Protein AF-A0A519UAL4-F1 (afdb_monomer_lite)

Foldseek 3Di:
DDADPQVVVVVVVCCVVPVQDQEEAEELDHDPSSVVVCVVRVSYHYHNDDDDLCVCPPDQEDEDRDPDPVSLVVNVVSCVVVVHDDHDPPDQPPPDPVRVVVLVVVVVVLVVVVVVVVCVCCVPPDDPVVVVCCVPPDPVVVVLVVQQVVQLVCCLVQVFGNQLSQLVVCVVVVDFNLVSLLVLLVSLLSSLQVSLSVLVSVVLADPVLLVLQQPLLLLLQLLLLVVQVVCSVVPRVPLSVVLVVVSVVLVVLVVVVVPDDQPAAQDDPPRLSPLSSPQLNCCSNNSGRNRSRRLVVCVSNPPDNSNSSNSSSNSSSSSSVSND

Secondary structure (DSSP, 8-state):
---SHHHHHHHHHHHHH-TT--EEEE-SS--HHHHHHHHH-TTEEEE-S---GGGGTT-S-EE---S-HHHHHHHHHHHHTTT-S-EE--S-----HHHHHHHHHHHHHHHHHHHHHHHHHHHHH--HHHHHHHHHH-HHHHHHHHHHHHHHHHHHHHS--HHHHHHHHHHHTT--HHHHHHHHHHHHHHHHHHHHHHHHHTT---HHHHHHHHHHHHHHHHHHHHHHHHHHHH-HHHHHHHHHHHHHHHHHHHHHHHHS---------S-HHHHHHHHHHHHHHHT--HIIIIIHHHHHTT--HHHHHHHHHHHHHHHHHHH-

Radius of gyration: 25.19 Å; chains: 1; bounding box: 54×41×74 Å

Sequence (324 aa):
MGGGTEALTQLTTVLAEHPTACITVVAPRLLPELHTLTQRHPQVQVLRRAFEPTDLAGHDLVLVATPDAELHGRVRAGAAARRLHAVAAFGPAEETEATAYWRRVATWALLAFAGFLVLNILSYYFTWQQAWAVASSSGTFYTFVAVGFVAQMIDGMLGMGYGIVSAISLMTLGLNPASVSASIHTAEMFASGASGYNHYRFGNVNKKLFKVLVLPGVAGSIAGALLLARLGEEHVTYLKPILALYLLILGIRIISKAIKKQTQQRKKVKNAGWLASAGGFLDSFGGGGWGPLVTSTLIANGRTPNYVIGTVSLVEFFVTFASA

pLDDT: mean 82.67, std 11.57, range [36.19, 97.94]

Structure (mmCIF, N/CA/C/O backbone):
data_AF-A0A519UAL4-F1
#
_entry.id   AF-A0A519UAL4-F1
#
loop_
_atom_site.group_PDB
_atom_site.id
_atom_site.type_symbol
_atom_site.label_atom_id
_atom_site.label_alt_id
_atom_site.label_comp_id
_atom_site.label_asym_id
_atom_site.label_entity_id
_atom_site.label_seq_id
_atom_site.pdbx_PDB_ins_code
_atom_site.Cartn_x
_atom_site.Cartn_y
_atom_site.Cartn_z
_atom_site.occupancy
_atom_site.B_iso_or_equiv
_atom_site.auth_seq_id
_atom_site.auth_comp_id
_atom_site.auth_asym_id
_atom_site.auth_atom_id
_atom_site.pdbx_PDB_model_num
ATOM 1 N N . MET A 1 1 ? -15.911 -7.803 32.244 1.00 89.31 1 MET A N 1
ATOM 2 C CA . MET A 1 1 ? -16.696 -9.057 32.275 1.00 89.31 1 MET A CA 1
ATOM 3 C C . MET A 1 1 ? -15.798 -10.194 31.829 1.00 89.31 1 MET A C 1
ATOM 5 O O . MET A 1 1 ? -15.250 -10.095 30.742 1.00 89.31 1 MET A O 1
ATOM 9 N N . GLY A 1 2 ? -15.634 -11.239 32.640 1.00 89.62 2 GLY A N 1
ATOM 10 C CA . GLY A 1 2 ? -14.713 -12.348 32.362 1.00 89.62 2 GLY A CA 1
ATOM 11 C C . GLY A 1 2 ? -13.558 -12.421 33.362 1.00 89.62 2 GLY A C 1
ATOM 12 O O . GLY A 1 2 ? -13.206 -11.423 33.987 1.00 89.62 2 GLY A O 1
ATOM 13 N N . GLY A 1 3 ? -13.016 -13.626 33.556 1.00 89.56 3 GLY A N 1
ATOM 14 C CA . GLY A 1 3 ? -11.995 -13.909 34.573 1.00 89.56 3 GLY A CA 1
ATOM 15 C C . GLY A 1 3 ? -10.823 -14.756 34.076 1.00 89.56 3 GLY A C 1
ATOM 16 O O . GLY A 1 3 ? -10.094 -15.311 34.894 1.00 89.56 3 GLY A O 1
ATOM 17 N N . GLY A 1 4 ? -10.672 -14.896 32.755 1.00 88.56 4 GLY A N 1
ATOM 18 C CA . GLY A 1 4 ? -9.595 -15.655 32.116 1.00 88.56 4 GLY A CA 1
ATOM 19 C C . GLY A 1 4 ? -8.352 -14.816 31.802 1.00 88.56 4 GLY A C 1
ATOM 20 O O . GLY A 1 4 ? -8.169 -13.717 32.323 1.00 88.56 4 GLY A O 1
ATOM 21 N N . THR A 1 5 ? -7.511 -15.332 30.908 1.00 85.38 5 THR A N 1
ATOM 22 C CA . THR A 1 5 ? -6.266 -14.682 30.460 1.00 85.38 5 THR A CA 1
ATOM 23 C C . THR A 1 5 ? -6.514 -13.336 29.777 1.00 85.38 5 THR A C 1
ATOM 25 O O . THR A 1 5 ? -5.835 -12.364 30.086 1.00 85.38 5 THR A O 1
ATOM 28 N N . GLU A 1 6 ? -7.533 -13.238 28.919 1.00 82.75 6 GLU A N 1
ATOM 29 C CA . GLU A 1 6 ? -7.895 -11.977 28.255 1.00 82.75 6 GLU A CA 1
ATOM 30 C C . GLU A 1 6 ? -8.294 -10.892 29.271 1.00 82.75 6 GLU A C 1
ATOM 32 O O . GLU A 1 6 ? -7.906 -9.731 29.139 1.00 82.75 6 GLU A O 1
ATOM 37 N N . ALA A 1 7 ? -9.002 -11.279 30.338 1.00 88.50 7 ALA A N 1
ATOM 38 C CA . ALA A 1 7 ? -9.391 -10.363 31.406 1.00 88.50 7 ALA A CA 1
ATOM 39 C C . ALA A 1 7 ? -8.171 -9.866 32.196 1.00 88.50 7 ALA A C 1
ATOM 41 O O . ALA A 1 7 ? -8.114 -8.692 32.555 1.00 88.50 7 ALA A O 1
ATOM 42 N N . LEU A 1 8 ? -7.179 -10.735 32.426 1.00 88.12 8 LEU A N 1
ATOM 43 C CA . LEU A 1 8 ? -5.904 -10.367 33.046 1.00 88.12 8 LEU A CA 1
ATOM 44 C C . LEU A 1 8 ? -5.132 -9.357 32.199 1.00 88.12 8 LEU A C 1
ATOM 46 O O . LEU A 1 8 ? -4.685 -8.341 32.734 1.00 88.12 8 LEU A O 1
ATOM 50 N N . THR A 1 9 ? -5.004 -9.600 30.894 1.00 84.44 9 THR A N 1
ATOM 51 C CA . THR A 1 9 ? -4.334 -8.671 29.977 1.00 84.44 9 THR A CA 1
ATOM 52 C C . THR A 1 9 ? -5.019 -7.309 29.996 1.00 84.44 9 THR A C 1
ATOM 54 O O . THR A 1 9 ? -4.364 -6.303 30.256 1.00 84.44 9 THR A O 1
ATOM 57 N N . GLN A 1 10 ? -6.342 -7.276 29.811 1.00 86.12 10 GLN A N 1
ATOM 58 C CA . GLN A 1 10 ? -7.097 -6.024 29.788 1.00 86.12 10 GLN A CA 1
ATOM 59 C C . GLN A 1 10 ? -7.020 -5.271 31.121 1.00 86.12 10 GLN A C 1
ATOM 61 O O . GLN A 1 10 ? -6.769 -4.067 31.121 1.00 86.12 10 GLN A O 1
ATOM 66 N N . LEU A 1 11 ? -7.188 -5.958 32.257 1.00 89.88 11 LEU A N 1
ATOM 67 C CA . LEU A 1 11 ? -7.104 -5.321 33.573 1.00 89.88 11 LEU A CA 1
ATOM 68 C C . LEU A 1 11 ? -5.710 -4.732 33.822 1.00 89.88 11 LEU A C 1
ATOM 70 O O . LEU A 1 11 ? -5.600 -3.609 34.308 1.00 89.88 11 LEU A O 1
ATOM 74 N N . THR A 1 12 ? -4.656 -5.460 33.446 1.00 89.06 12 THR A N 1
ATOM 75 C CA . THR A 1 12 ? -3.268 -4.996 33.576 1.00 89.06 12 THR A CA 1
ATOM 76 C C . THR A 1 12 ? -3.027 -3.737 32.744 1.00 89.06 12 THR A C 1
ATOM 78 O O . THR A 1 12 ? -2.465 -2.770 33.252 1.00 89.06 12 THR A O 1
ATOM 81 N N . THR A 1 13 ? -3.490 -3.711 31.489 1.00 85.00 13 THR A N 1
ATOM 82 C CA . THR A 1 13 ? -3.355 -2.543 30.606 1.00 85.00 13 THR A CA 1
ATOM 83 C C . THR A 1 13 ? -4.105 -1.331 31.153 1.00 85.00 13 THR A C 1
ATOM 85 O O . THR A 1 13 ? -3.527 -0.251 31.248 1.00 85.00 13 THR A O 1
ATOM 88 N N . VAL A 1 14 ? -5.363 -1.506 31.569 1.00 85.75 14 VAL A N 1
ATOM 89 C CA . VAL A 1 14 ? -6.174 -0.397 32.094 1.00 85.75 14 VAL A CA 1
ATOM 90 C C . VAL A 1 14 ? -5.564 0.170 33.373 1.00 85.75 14 VAL A C 1
ATOM 92 O O . VAL A 1 14 ? -5.486 1.385 33.510 1.00 85.75 14 VAL A O 1
ATOM 95 N N . LEU A 1 15 ? -5.083 -0.673 34.291 1.00 88.25 15 LEU A N 1
ATOM 96 C CA . LEU A 1 15 ? -4.436 -0.206 35.522 1.00 88.25 15 LEU A CA 1
ATOM 97 C C . LEU A 1 15 ? -3.090 0.486 35.264 1.00 88.25 15 LEU A C 1
ATOM 99 O O . LEU A 1 15 ? -2.720 1.380 36.023 1.00 88.25 15 LEU A O 1
ATOM 103 N N . ALA A 1 16 ? -2.366 0.100 34.210 1.00 86.19 16 ALA A N 1
ATOM 104 C CA . ALA A 1 16 ? -1.118 0.752 33.822 1.00 86.19 16 ALA A CA 1
ATOM 105 C C . ALA A 1 16 ? -1.351 2.153 33.227 1.00 86.19 16 ALA A C 1
ATOM 107 O O . ALA A 1 16 ? -0.617 3.084 33.552 1.00 86.19 16 ALA A O 1
ATOM 108 N N . GLU A 1 17 ? -2.373 2.317 32.381 1.00 83.88 17 GLU A N 1
ATOM 109 C CA . GLU A 1 17 ? -2.706 3.608 31.753 1.00 83.88 17 GLU A CA 1
ATOM 110 C C . GLU A 1 17 ? -3.525 4.526 32.675 1.00 83.88 17 GLU A C 1
ATOM 112 O O . GLU A 1 17 ? -3.377 5.751 32.645 1.00 83.88 17 GLU A O 1
ATOM 117 N N . HIS A 1 18 ? -4.374 3.939 33.521 1.00 87.94 18 HIS A N 1
ATOM 118 C CA . HIS A 1 18 ? -5.307 4.637 34.404 1.00 87.94 18 HIS A CA 1
ATOM 119 C C . HIS A 1 18 ? -5.278 4.054 35.831 1.00 87.94 18 HIS A C 1
ATOM 121 O O . HIS A 1 18 ? -6.210 3.361 36.246 1.00 87.94 18 HIS A O 1
ATOM 127 N N . PRO A 1 19 ? -4.248 4.378 36.639 1.00 86.88 19 PRO A N 1
ATOM 128 C CA . PRO A 1 19 ? -4.049 3.774 37.961 1.00 86.88 19 PRO A CA 1
ATOM 129 C C . PRO A 1 19 ? -5.178 4.043 38.961 1.00 86.88 19 PRO A C 1
ATOM 131 O O . PRO A 1 19 ? -5.372 3.267 39.890 1.00 86.88 19 PRO A O 1
ATOM 134 N N . THR A 1 20 ? -5.921 5.137 38.789 1.00 87.50 20 THR A N 1
ATOM 135 C CA . THR A 1 20 ? -7.010 5.567 39.681 1.00 87.50 20 THR A CA 1
ATOM 136 C C . THR A 1 20 ? -8.398 5.134 39.205 1.00 87.50 20 THR A C 1
ATOM 138 O O . THR A 1 20 ? -9.392 5.525 39.813 1.00 87.50 20 THR A O 1
ATOM 141 N N . ALA A 1 21 ? -8.496 4.355 38.123 1.00 86.25 21 ALA A N 1
ATOM 142 C CA . ALA A 1 21 ? -9.782 3.901 37.610 1.00 86.25 21 ALA A CA 1
ATOM 143 C C . ALA A 1 21 ? -10.487 2.972 38.613 1.00 86.25 21 ALA A C 1
ATOM 145 O O . ALA A 1 21 ? -9.906 1.993 39.081 1.00 86.25 21 ALA A O 1
ATOM 146 N N . CYS A 1 22 ? -11.760 3.254 38.902 1.00 90.69 22 CYS A N 1
ATOM 147 C CA . CYS A 1 22 ? -12.634 2.339 39.633 1.00 90.69 22 CYS A CA 1
ATOM 148 C C . CYS A 1 22 ? -13.085 1.231 38.678 1.00 90.69 22 CYS A C 1
ATOM 150 O O . CYS A 1 22 ? -13.750 1.509 37.679 1.00 90.69 22 CYS A O 1
ATOM 152 N N . ILE A 1 23 ? -12.706 -0.017 38.957 1.00 93.50 23 ILE A N 1
ATOM 153 C CA . ILE A 1 23 ? -12.934 -1.136 38.036 1.00 93.50 23 ILE A CA 1
ATOM 154 C C . ILE A 1 23 ? -13.743 -2.221 38.734 1.00 93.50 23 ILE A C 1
ATOM 156 O O . ILE A 1 23 ? -13.369 -2.678 39.810 1.00 93.50 23 ILE A O 1
ATOM 160 N N . THR A 1 24 ? -14.795 -2.700 38.072 1.00 94.31 24 THR A N 1
ATOM 161 C CA . THR A 1 24 ? -15.573 -3.857 38.527 1.00 94.31 24 THR A CA 1
ATOM 162 C C . THR A 1 24 ? -15.326 -5.055 37.612 1.00 94.31 24 THR A C 1
ATOM 164 O O . THR A 1 24 ? -15.608 -5.020 36.412 1.00 94.31 24 THR A O 1
ATOM 167 N N . VAL A 1 25 ? -14.815 -6.149 38.175 1.00 94.31 25 VAL A N 1
ATOM 168 C CA . VAL A 1 25 ? -14.592 -7.422 37.478 1.00 94.31 25 VAL A CA 1
ATOM 169 C C . VAL A 1 25 ? -15.700 -8.398 37.858 1.00 94.31 25 VAL A C 1
ATOM 171 O O . VAL A 1 25 ? -15.751 -8.870 38.990 1.00 94.31 25 VAL A O 1
ATOM 174 N N . VAL A 1 26 ? -16.573 -8.737 36.907 1.00 94.31 26 VAL A N 1
ATOM 175 C CA . VAL A 1 26 ? -17.635 -9.742 37.095 1.00 94.31 26 VAL A CA 1
ATOM 176 C C . VAL A 1 26 ? -17.261 -11.033 36.377 1.00 94.31 26 VAL A C 1
ATOM 178 O O . VAL A 1 26 ? -17.082 -11.029 35.152 1.00 94.31 26 VAL A O 1
ATOM 181 N N . ALA A 1 27 ? -17.121 -12.125 37.131 1.00 93.56 27 ALA A N 1
ATOM 182 C CA . ALA A 1 27 ? -16.826 -13.452 36.594 1.00 93.56 27 ALA A CA 1
ATOM 183 C C . ALA A 1 27 ? -17.168 -14.567 37.604 1.00 93.56 27 ALA A C 1
ATOM 185 O O . ALA A 1 27 ? -16.807 -14.442 38.774 1.00 93.56 27 ALA A O 1
ATOM 186 N N . PRO A 1 28 ? -17.748 -15.709 37.181 1.00 91.12 28 PRO A N 1
ATOM 187 C CA . PRO A 1 28 ? -17.979 -16.850 38.075 1.00 91.12 28 PRO A CA 1
ATOM 188 C C . PRO A 1 28 ? -16.684 -17.476 38.612 1.00 91.12 28 PRO A C 1
ATOM 190 O O . PRO A 1 28 ? -16.655 -18.011 39.718 1.00 91.12 28 PRO A O 1
ATOM 193 N N . ARG A 1 29 ? -15.608 -17.435 37.816 1.00 91.25 29 ARG A N 1
ATOM 194 C CA . ARG A 1 29 ? -14.281 -17.971 38.146 1.00 91.25 29 ARG A CA 1
ATOM 195 C C . ARG A 1 29 ? -13.211 -16.967 37.734 1.00 91.25 29 ARG A C 1
ATOM 197 O O . ARG A 1 29 ? -13.339 -16.344 36.683 1.00 91.25 29 ARG A O 1
ATOM 204 N N . LEU A 1 30 ? -12.169 -16.837 38.552 1.00 91.94 30 LEU A N 1
ATOM 205 C CA . LEU A 1 30 ? -11.008 -15.994 38.273 1.00 91.94 30 LEU A CA 1
ATOM 206 C C . LEU A 1 30 ? -9.753 -16.855 38.160 1.00 91.94 30 LEU A C 1
ATOM 208 O O . LEU A 1 30 ? -9.548 -17.768 38.960 1.00 91.94 30 LEU A O 1
ATOM 212 N N . LEU A 1 31 ? -8.905 -16.515 37.197 1.00 92.44 31 LEU A N 1
ATOM 213 C CA . LEU A 1 31 ? -7.557 -17.051 37.072 1.00 92.44 31 LEU A CA 1
ATOM 214 C C . LEU A 1 31 ? -6.712 -16.629 38.297 1.00 92.44 31 LEU A C 1
ATOM 216 O O . LEU A 1 31 ? -6.880 -15.501 38.773 1.00 92.44 31 LEU A O 1
ATOM 220 N N . PRO A 1 32 ? -5.814 -17.481 38.831 1.00 92.31 32 PRO A N 1
ATOM 221 C CA . PRO A 1 32 ? -5.058 -17.164 40.048 1.00 92.31 32 PRO A CA 1
ATOM 222 C C . PRO A 1 32 ? -4.278 -15.845 39.964 1.00 92.31 32 PRO A C 1
ATOM 224 O O . PRO A 1 32 ? -4.343 -15.033 40.881 1.00 92.31 32 PRO A O 1
ATOM 227 N N . GLU A 1 33 ? -3.628 -15.583 38.831 1.00 92.12 33 GLU A N 1
ATOM 228 C CA . GLU A 1 33 ? -2.873 -14.349 38.568 1.00 92.12 33 GLU A CA 1
ATOM 229 C C . GLU A 1 33 ? -3.773 -13.105 38.580 1.00 92.12 33 GLU A C 1
ATOM 231 O O . GLU A 1 33 ? -3.409 -12.073 39.145 1.00 92.12 33 GLU A O 1
ATOM 236 N N . LEU A 1 34 ? -4.986 -13.215 38.024 1.00 90.69 34 LEU A N 1
ATOM 237 C CA . LEU A 1 34 ? -5.987 -12.150 38.069 1.00 90.69 34 LEU A CA 1
ATOM 238 C C . LEU A 1 34 ? -6.428 -11.889 39.510 1.00 90.69 34 LEU A C 1
ATOM 240 O O . LEU A 1 34 ? -6.581 -10.738 39.911 1.00 90.69 34 LEU A O 1
ATOM 244 N N . HIS A 1 35 ? -6.577 -12.943 40.315 1.00 92.31 35 HIS A N 1
ATOM 245 C CA . HIS A 1 35 ? -6.885 -12.782 41.728 1.00 92.31 35 HIS A CA 1
ATOM 246 C C . HIS A 1 35 ? -5.761 -12.049 42.474 1.00 92.31 35 HIS A C 1
ATOM 248 O O . HIS A 1 35 ? -6.043 -11.083 43.185 1.00 92.31 35 HIS A O 1
ATOM 254 N N . THR A 1 36 ? -4.500 -12.431 42.262 1.00 92.81 36 THR A N 1
ATOM 255 C CA . THR A 1 36 ? -3.341 -11.736 42.843 1.00 92.81 36 THR A CA 1
ATOM 256 C C . THR A 1 36 ? -3.286 -10.270 42.417 1.00 92.81 36 THR A C 1
ATOM 258 O O . THR A 1 36 ? -3.034 -9.406 43.253 1.00 92.81 36 THR A O 1
ATOM 261 N N . LEU A 1 37 ? -3.574 -9.964 41.148 1.00 91.75 37 LEU A N 1
ATOM 262 C CA . LEU A 1 37 ? -3.624 -8.587 40.659 1.00 91.75 37 LEU A CA 1
ATOM 263 C C . LEU A 1 37 ? -4.716 -7.785 41.381 1.00 91.75 37 LEU A C 1
ATOM 265 O O . LEU A 1 37 ? -4.440 -6.716 41.911 1.00 91.75 37 LEU A O 1
ATOM 269 N N . THR A 1 38 ? -5.931 -8.329 41.494 1.00 91.44 38 THR A N 1
ATOM 270 C CA . THR A 1 38 ? -7.040 -7.639 42.182 1.00 91.44 38 THR A CA 1
ATOM 271 C C . THR A 1 38 ? -6.743 -7.363 43.659 1.00 91.44 38 THR A C 1
ATOM 273 O O . THR A 1 38 ? -7.104 -6.308 44.162 1.00 91.44 38 THR A O 1
ATOM 276 N N . GLN A 1 39 ? -6.019 -8.251 44.352 1.00 90.19 39 GLN A N 1
ATOM 277 C CA . GLN A 1 39 ? -5.630 -8.037 45.753 1.00 90.19 39 GLN A CA 1
ATOM 278 C C . GLN A 1 39 ? -4.631 -6.885 45.936 1.00 90.19 39 GLN A C 1
ATOM 280 O O . GLN A 1 39 ? -4.601 -6.264 46.996 1.00 90.19 39 GLN A O 1
ATOM 285 N N . ARG A 1 40 ? -3.814 -6.587 44.919 1.00 92.25 40 ARG A N 1
ATOM 286 C CA . ARG A 1 40 ? -2.833 -5.487 44.960 1.00 92.25 40 ARG A CA 1
ATOM 287 C C . ARG A 1 40 ? -3.455 -4.122 44.660 1.00 92.25 40 ARG A C 1
ATOM 289 O O . ARG A 1 40 ? -2.806 -3.109 44.900 1.00 92.25 40 ARG A O 1
ATOM 296 N N . HIS A 1 41 ? -4.688 -4.092 44.153 1.00 92.25 41 HIS A N 1
ATOM 297 C CA . HIS A 1 41 ? -5.365 -2.879 43.705 1.00 92.25 41 HIS A CA 1
ATOM 298 C C . HIS A 1 41 ? -6.726 -2.722 44.404 1.00 92.25 41 HIS A C 1
ATOM 300 O O . HIS A 1 41 ? -7.727 -3.240 43.908 1.00 92.25 41 HIS A O 1
ATOM 306 N N . PRO A 1 42 ? -6.803 -1.981 45.528 1.00 89.00 42 PRO A N 1
ATOM 307 C CA . PRO A 1 42 ? -8.035 -1.851 46.312 1.00 89.00 42 PRO A CA 1
ATOM 308 C C . PRO A 1 42 ? -9.176 -1.143 45.563 1.00 89.00 42 PRO A C 1
ATOM 310 O O . PRO A 1 42 ? -10.335 -1.326 45.922 1.00 89.00 42 PRO A O 1
ATOM 313 N N . GLN A 1 43 ? -8.879 -0.378 44.503 1.00 90.62 43 GLN A N 1
ATOM 314 C CA . GLN A 1 43 ? -9.893 0.208 43.615 1.00 90.62 43 GLN A CA 1
ATOM 315 C C . GLN A 1 43 ? -10.591 -0.801 42.681 1.00 90.62 43 GLN A C 1
ATOM 317 O O . GLN A 1 43 ? -11.516 -0.422 41.958 1.00 90.62 43 GLN A O 1
ATOM 322 N N . VAL A 1 44 ? -10.155 -2.067 42.658 1.00 94.00 44 VAL A N 1
ATOM 323 C CA . VAL A 1 44 ? -10.749 -3.115 41.821 1.00 94.00 44 VAL A CA 1
ATOM 324 C C . VAL A 1 44 ? -11.722 -3.958 42.642 1.00 94.00 44 VAL A C 1
ATOM 326 O O . VAL A 1 44 ? -11.324 -4.745 43.500 1.00 94.00 44 VAL A O 1
ATOM 329 N N . GLN A 1 45 ? -13.012 -3.843 42.341 1.00 93.62 45 GLN A N 1
ATOM 330 C CA . GLN A 1 45 ? -14.058 -4.651 42.955 1.00 93.62 45 GLN A CA 1
ATOM 331 C C . GLN A 1 4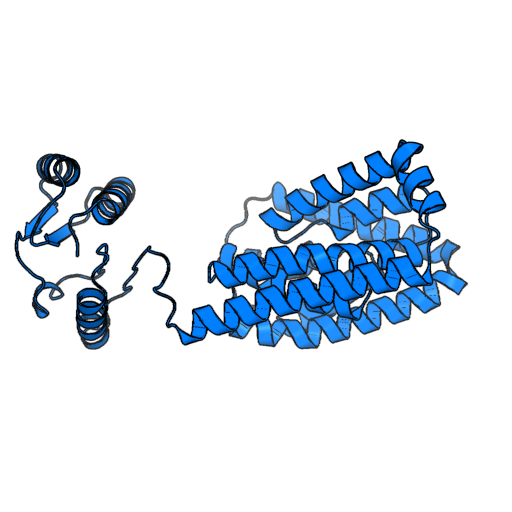5 ? -14.285 -5.935 42.152 1.00 93.62 45 GLN A C 1
ATOM 333 O O . GLN A 1 45 ? -14.464 -5.900 40.937 1.00 93.62 45 GLN A O 1
ATOM 338 N N . VAL A 1 46 ? -14.319 -7.088 42.823 1.00 93.81 46 VAL A N 1
ATOM 339 C CA . VAL A 1 46 ? -14.545 -8.388 42.173 1.00 93.81 46 VAL A CA 1
ATOM 340 C C . VAL A 1 46 ? -15.905 -8.954 42.569 1.00 93.81 46 VAL A C 1
ATOM 342 O O . VAL A 1 46 ? -16.159 -9.218 43.742 1.00 93.81 46 VAL A O 1
ATOM 345 N N . LEU A 1 47 ? -16.757 -9.213 41.578 1.00 94.38 47 LEU A N 1
ATOM 346 C CA . LEU A 1 47 ? -18.048 -9.877 41.731 1.00 94.38 47 LEU A CA 1
ATOM 347 C C . LEU A 1 47 ? -17.947 -11.319 41.215 1.00 94.38 47 LEU A C 1
ATOM 349 O O . LEU A 1 47 ? -17.938 -11.574 40.009 1.00 94.38 47 LEU A O 1
ATOM 353 N N . ARG A 1 48 ? -17.870 -12.277 42.147 1.00 93.19 48 ARG A N 1
ATOM 354 C CA . ARG A 1 48 ? -17.728 -13.716 41.857 1.00 93.19 48 ARG A CA 1
ATOM 355 C C . ARG A 1 48 ? -19.065 -14.382 41.524 1.00 93.19 48 ARG A C 1
ATOM 357 O O . ARG A 1 48 ? -19.522 -15.268 42.241 1.00 93.19 48 ARG A O 1
ATOM 364 N N . ARG A 1 49 ? -19.719 -13.920 40.460 1.00 93.44 49 ARG A N 1
ATOM 365 C CA . ARG A 1 49 ? -20.998 -14.458 39.976 1.00 93.44 49 ARG A CA 1
ATOM 366 C C . ARG A 1 49 ? -21.144 -14.295 38.466 1.00 93.44 49 ARG A C 1
ATOM 368 O O . ARG A 1 49 ? -20.296 -13.689 37.809 1.00 93.44 49 ARG A O 1
ATOM 375 N N . ALA A 1 50 ? -22.205 -14.882 37.918 1.00 90.38 50 ALA A N 1
ATOM 376 C CA . ALA A 1 50 ? -22.604 -14.649 36.537 1.00 90.38 50 ALA A CA 1
ATOM 377 C C . ALA A 1 50 ? -23.065 -13.196 36.340 1.00 90.38 50 ALA A C 1
ATOM 379 O O . ALA A 1 50 ? -23.551 -12.558 37.270 1.00 90.38 50 ALA A O 1
ATOM 380 N N . PHE A 1 51 ? -22.906 -12.694 35.117 1.00 89.75 51 PHE A N 1
ATOM 381 C CA . PHE A 1 51 ? -23.294 -11.338 34.740 1.00 89.75 51 PHE A CA 1
ATOM 382 C C . PHE A 1 51 ? -24.811 -11.124 34.803 1.00 89.75 51 PHE A C 1
ATOM 384 O O . PHE A 1 51 ? -25.592 -11.911 34.252 1.00 89.75 51 PHE A O 1
ATOM 391 N N . GLU A 1 52 ? -25.201 -9.986 35.372 1.00 90.00 52 GLU A N 1
ATOM 392 C CA . GLU A 1 52 ? -26.561 -9.462 35.360 1.00 90.00 52 GLU A CA 1
ATOM 393 C C . GLU A 1 52 ? -26.616 -8.093 34.657 1.00 90.00 52 GLU A C 1
ATOM 395 O O . GLU A 1 52 ? -25.708 -7.278 34.806 1.00 90.00 52 GLU A O 1
ATOM 400 N N . PRO A 1 53 ? -27.693 -7.765 33.915 1.00 82.81 53 PRO A N 1
ATOM 401 C CA . PRO A 1 53 ? -27.804 -6.480 33.210 1.00 82.81 53 PRO A CA 1
ATOM 402 C C . PRO A 1 53 ? -27.716 -5.232 34.104 1.00 82.81 53 PRO A C 1
ATOM 404 O O . PRO A 1 53 ? -27.457 -4.135 33.605 1.00 82.81 53 PRO A O 1
ATOM 407 N N . THR A 1 54 ? -27.965 -5.384 35.405 1.00 87.56 54 THR A N 1
ATOM 408 C CA . THR A 1 54 ? -27.816 -4.354 36.442 1.00 87.56 54 THR A CA 1
ATOM 409 C C . THR A 1 54 ? -26.356 -3.985 36.697 1.00 87.56 54 THR A C 1
ATOM 411 O O . THR A 1 54 ? -26.095 -2.837 37.041 1.00 87.56 54 THR A O 1
ATOM 414 N N . ASP A 1 55 ? -25.405 -4.885 36.424 1.00 88.62 55 ASP A N 1
ATOM 415 C CA . ASP A 1 55 ? -23.961 -4.656 36.606 1.00 88.62 55 ASP A CA 1
ATOM 416 C C . ASP A 1 55 ? -23.417 -3.551 35.690 1.00 88.62 55 ASP A C 1
ATOM 418 O O . ASP A 1 55 ? -22.346 -3.002 35.925 1.00 88.62 55 ASP A O 1
ATOM 422 N N . LEU A 1 56 ? -24.161 -3.213 34.634 1.00 86.06 56 LEU A N 1
ATOM 423 C CA . LEU A 1 56 ? -23.822 -2.131 33.712 1.00 86.06 56 LEU A CA 1
ATOM 424 C C . LEU A 1 56 ? -24.200 -0.745 34.254 1.00 86.06 56 LEU A C 1
ATOM 426 O O . LEU A 1 56 ? -23.832 0.265 33.659 1.00 86.06 56 LEU A O 1
ATOM 430 N N . ALA A 1 57 ? -24.987 -0.670 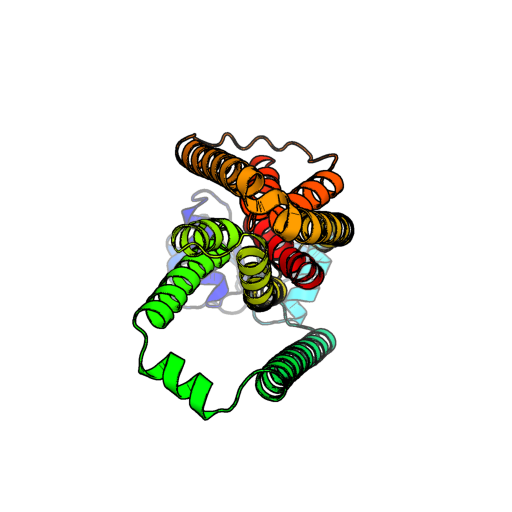35.330 1.00 85.06 57 ALA A N 1
ATOM 431 C CA . ALA A 1 57 ? -25.383 0.602 35.916 1.00 85.06 57 ALA A CA 1
ATOM 432 C C . ALA A 1 57 ? -24.178 1.290 36.578 1.00 85.06 57 ALA A C 1
ATOM 434 O O . ALA A 1 57 ? -23.369 0.639 37.235 1.00 85.06 57 ALA A O 1
ATOM 435 N N . GLY A 1 58 ? -24.061 2.608 36.401 1.00 83.19 58 GLY A N 1
ATOM 436 C CA . GLY A 1 58 ? -23.017 3.418 37.041 1.00 83.19 58 GLY A CA 1
ATOM 437 C C . GLY A 1 58 ? -21.607 3.274 36.456 1.00 83.19 58 GLY A C 1
ATOM 438 O O . GLY A 1 58 ? -20.673 3.807 37.041 1.00 83.19 58 GLY A O 1
ATOM 439 N N . HIS A 1 59 ? -21.445 2.582 35.325 1.00 86.38 59 HIS A N 1
ATOM 440 C CA . HIS A 1 59 ? -20.160 2.419 34.643 1.00 86.38 59 HIS A CA 1
ATOM 441 C C . HIS A 1 59 ? -20.173 3.144 33.296 1.00 86.38 59 HIS A C 1
ATOM 443 O O . HIS A 1 59 ? -21.172 3.076 32.591 1.00 86.38 59 HIS A O 1
ATOM 449 N N . ASP A 1 60 ? -19.060 3.772 32.910 1.00 81.94 60 ASP A N 1
ATOM 450 C CA . ASP A 1 60 ? -18.941 4.500 31.633 1.00 81.94 60 ASP A CA 1
ATOM 451 C C . ASP A 1 60 ? -18.446 3.618 30.469 1.00 81.94 60 ASP A C 1
ATOM 453 O O . ASP A 1 60 ? -18.737 3.890 29.298 1.00 81.94 60 ASP A O 1
ATOM 457 N N . LEU A 1 61 ? -17.709 2.550 30.797 1.00 83.38 61 LEU A N 1
ATOM 458 C CA . LEU A 1 61 ? -17.021 1.647 29.870 1.00 83.38 61 LEU A CA 1
ATOM 459 C C . LEU A 1 61 ? -17.229 0.190 30.293 1.00 83.38 61 LEU A C 1
ATOM 461 O O . LEU A 1 61 ? -17.161 -0.138 31.478 1.00 83.38 61 LEU A O 1
ATOM 465 N N . VAL A 1 62 ? -17.432 -0.702 29.318 1.00 86.88 62 VAL A N 1
ATOM 466 C CA . VAL A 1 62 ? -17.619 -2.136 29.570 1.00 86.88 62 VAL A CA 1
ATOM 467 C C . VAL A 1 62 ? -16.693 -2.949 28.676 1.00 86.88 62 VAL A C 1
ATOM 469 O O . VAL A 1 62 ? -16.818 -2.958 27.453 1.00 86.88 62 VAL A O 1
ATOM 472 N N . LEU A 1 63 ? -15.789 -3.690 29.308 1.00 86.69 63 LEU A N 1
ATOM 473 C CA . LEU A 1 63 ? -14.895 -4.618 28.625 1.00 86.69 63 LEU A CA 1
ATOM 474 C C . LEU A 1 63 ? -15.398 -6.051 28.784 1.00 86.69 63 LEU A C 1
ATOM 476 O O . LEU A 1 63 ? -15.787 -6.463 29.884 1.00 86.69 63 LEU A O 1
ATOM 480 N N . VAL A 1 64 ? -15.404 -6.810 27.690 1.00 86.00 64 VAL A N 1
ATOM 481 C CA . VAL A 1 64 ? -15.841 -8.209 27.676 1.00 86.00 64 VAL A CA 1
ATOM 482 C C . VAL A 1 64 ? -14.659 -9.068 27.248 1.00 86.00 64 VAL A C 1
ATOM 484 O O . VAL A 1 64 ? -14.108 -8.863 26.174 1.00 86.00 64 VAL A O 1
ATOM 487 N N . ALA A 1 65 ? -14.245 -9.962 28.140 1.00 84.50 65 ALA A N 1
ATOM 488 C CA . ALA A 1 65 ? -13.010 -10.735 28.077 1.00 84.50 65 ALA A CA 1
ATOM 489 C C . ALA A 1 65 ? -13.295 -12.198 28.445 1.00 84.50 65 ALA A C 1
ATOM 491 O O . ALA A 1 65 ? -12.813 -12.740 29.446 1.00 84.50 65 ALA A O 1
ATOM 492 N N . THR A 1 66 ? -14.209 -12.798 27.690 1.00 78.06 66 THR A N 1
ATOM 493 C CA . THR A 1 66 ? -14.706 -14.161 27.878 1.00 78.06 66 THR A CA 1
ATOM 494 C C . THR A 1 66 ? -14.960 -14.788 26.508 1.00 78.06 66 THR A C 1
ATOM 496 O O . THR A 1 66 ? -15.437 -14.094 25.618 1.00 78.06 66 THR A O 1
ATOM 499 N N . PRO A 1 67 ? -14.699 -16.090 26.317 1.00 71.50 67 PRO A N 1
ATOM 500 C CA . PRO A 1 67 ? -15.044 -16.779 25.073 1.00 71.50 67 PRO A CA 1
ATOM 501 C C . PRO A 1 67 ? -16.551 -17.079 24.941 1.00 71.50 67 PRO A C 1
ATOM 503 O O . PRO A 1 67 ? -16.975 -17.667 23.955 1.00 71.50 67 PRO A O 1
ATOM 506 N N . ASP A 1 68 ? -17.367 -16.724 25.937 1.00 75.12 68 ASP A N 1
ATOM 507 C CA . ASP A 1 68 ? -18.812 -16.965 25.941 1.00 75.12 68 ASP A CA 1
ATOM 508 C C . ASP A 1 68 ? -19.557 -15.962 25.032 1.00 75.12 68 ASP A C 1
ATOM 510 O O . ASP A 1 68 ? -19.779 -14.795 25.386 1.00 75.12 68 ASP A O 1
ATOM 514 N N . ALA A 1 69 ? -19.956 -16.444 23.853 1.00 66.50 69 ALA A N 1
ATOM 515 C CA . ALA A 1 69 ? -20.681 -15.686 22.837 1.00 66.50 69 ALA A CA 1
ATOM 516 C C . ALA A 1 69 ? -22.079 -15.231 23.294 1.00 66.50 69 ALA A C 1
ATOM 518 O O . ALA A 1 69 ? -22.529 -14.133 22.943 1.00 66.50 69 ALA A O 1
ATOM 519 N N . GLU A 1 70 ? -22.764 -16.034 24.112 1.00 71.62 70 GLU A N 1
ATOM 520 C CA . GLU A 1 70 ? -24.080 -15.683 24.647 1.00 71.62 70 GLU A CA 1
ATOM 521 C C . GLU A 1 70 ? -23.948 -14.500 25.614 1.00 71.62 70 GLU A C 1
ATOM 523 O O . GLU A 1 70 ? -24.695 -13.516 25.538 1.00 71.62 70 GLU A O 1
ATOM 528 N N . LEU A 1 71 ? -22.921 -14.537 26.465 1.00 77.25 71 LEU A N 1
ATOM 529 C CA . LEU A 1 71 ? -22.580 -13.440 27.360 1.00 77.25 71 LEU A CA 1
ATOM 530 C C . LEU A 1 71 ? -22.200 -12.165 26.589 1.00 77.25 71 LEU A C 1
ATOM 532 O O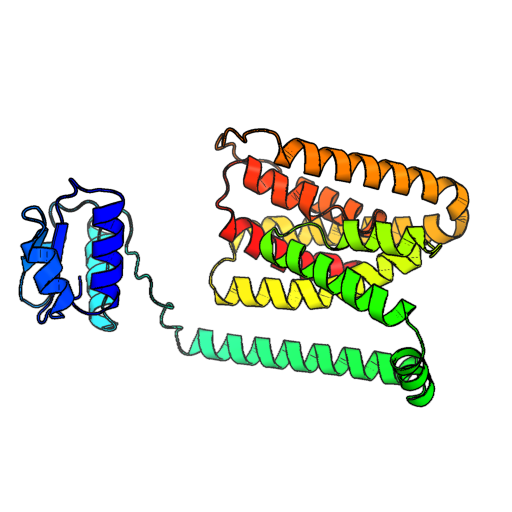 . LEU A 1 71 ? -22.657 -11.079 26.954 1.00 77.25 71 LEU A O 1
ATOM 536 N N . HIS A 1 72 ? -21.444 -12.272 25.490 1.00 75.31 72 HIS A N 1
ATOM 537 C CA . HIS A 1 72 ? -21.164 -11.137 24.599 1.00 75.31 72 HIS A CA 1
ATOM 538 C C . HIS A 1 72 ? -22.452 -10.493 24.070 1.00 75.31 72 HIS A C 1
ATOM 540 O O . HIS A 1 72 ? -22.612 -9.269 24.145 1.00 75.31 72 HIS A O 1
ATOM 546 N N . GLY A 1 73 ? -23.385 -11.307 23.565 1.00 68.62 73 GLY A N 1
ATOM 547 C CA . GLY A 1 73 ? -24.682 -10.843 23.072 1.00 68.62 73 GLY A CA 1
ATOM 548 C C . GLY A 1 73 ? -25.489 -10.121 24.153 1.00 68.62 73 GLY A C 1
ATOM 549 O O . GLY A 1 73 ? -25.965 -9.002 23.934 1.00 68.62 73 GLY A O 1
ATOM 550 N N . ARG A 1 74 ? -25.570 -10.713 25.350 1.00 76.00 74 ARG A N 1
ATOM 551 C CA . ARG A 1 74 ? -26.289 -10.148 26.504 1.00 76.00 74 ARG A CA 1
ATOM 552 C C . ARG A 1 74 ? -25.686 -8.826 26.985 1.00 76.00 74 ARG A C 1
ATOM 554 O O . ARG A 1 74 ? -26.428 -7.869 27.213 1.00 76.00 74 ARG A O 1
ATOM 561 N N . VAL A 1 75 ? -24.359 -8.735 27.100 1.00 81.19 75 VAL A N 1
ATOM 562 C CA . VAL A 1 75 ? -23.671 -7.494 27.502 1.00 81.19 75 VAL A CA 1
ATOM 563 C C . VAL A 1 75 ? -23.866 -6.406 26.450 1.00 81.19 75 VAL A C 1
ATOM 565 O O . VAL A 1 75 ? -24.178 -5.266 26.792 1.00 81.19 75 VAL A O 1
ATOM 568 N N . ARG A 1 76 ? -23.753 -6.748 25.161 1.00 74.25 76 ARG A N 1
ATOM 569 C CA . ARG A 1 76 ? -23.941 -5.796 24.060 1.00 74.25 76 ARG A CA 1
ATOM 570 C C . ARG A 1 76 ? -25.362 -5.240 24.014 1.00 74.25 76 ARG A C 1
ATOM 572 O O . ARG A 1 76 ? -25.526 -4.032 23.844 1.00 74.25 76 ARG A O 1
ATOM 579 N N . ALA A 1 77 ? -26.371 -6.090 24.208 1.00 73.19 77 ALA A N 1
ATOM 580 C CA . ALA A 1 77 ? -27.764 -5.662 24.307 1.00 73.19 77 ALA A CA 1
ATOM 581 C C . ALA A 1 77 ? -27.981 -4.720 25.507 1.00 73.19 77 ALA A C 1
ATOM 583 O O . ALA A 1 77 ? -28.572 -3.649 25.361 1.00 73.19 77 ALA A O 1
ATOM 584 N N . GLY A 1 78 ? -27.432 -5.069 26.676 1.00 75.00 78 GLY A N 1
ATOM 585 C CA . GLY A 1 78 ? -27.527 -4.248 27.885 1.00 75.00 78 GLY A CA 1
ATOM 586 C C . GLY A 1 78 ? -26.808 -2.896 27.785 1.00 75.00 78 GLY A C 1
ATOM 587 O O . GLY A 1 78 ? -27.317 -1.898 28.302 1.00 75.00 78 GLY A O 1
ATOM 588 N N . ALA A 1 79 ? -25.660 -2.849 27.100 1.00 76.94 79 ALA A N 1
ATOM 589 C CA . ALA A 1 79 ? -24.868 -1.638 26.886 1.00 76.94 79 ALA A CA 1
ATOM 590 C C . ALA A 1 79 ? -25.518 -0.694 25.861 1.00 76.94 79 ALA A C 1
ATOM 592 O O . ALA A 1 79 ? -25.553 0.520 26.073 1.00 76.94 79 ALA A O 1
ATOM 593 N N . ALA A 1 80 ? -26.095 -1.245 24.784 1.00 70.00 80 ALA A N 1
ATOM 594 C CA . ALA A 1 80 ? -26.822 -0.474 23.775 1.00 70.00 80 ALA A CA 1
ATOM 595 C C . ALA A 1 80 ? -28.033 0.259 24.375 1.00 70.00 80 ALA A C 1
ATOM 597 O O . ALA A 1 80 ? -28.253 1.431 24.070 1.00 70.00 80 ALA A O 1
ATOM 598 N N . ALA A 1 81 ? -28.760 -0.392 25.291 1.00 70.19 81 ALA A N 1
ATOM 599 C CA . ALA A 1 81 ? -29.884 0.215 26.006 1.00 70.19 81 ALA A CA 1
ATOM 600 C C . ALA A 1 81 ? -29.479 1.415 26.889 1.00 70.19 81 ALA A C 1
ATOM 602 O O . ALA A 1 81 ? -30.318 2.257 27.197 1.00 70.19 81 ALA A O 1
ATOM 603 N N . ARG A 1 82 ? -28.201 1.513 27.283 1.00 69.81 82 ARG A N 1
ATOM 604 C CA . ARG A 1 82 ? -27.685 2.509 28.241 1.00 69.81 82 ARG A CA 1
ATOM 605 C C . ARG A 1 82 ? -26.734 3.544 27.629 1.00 69.81 82 ARG A C 1
ATOM 607 O O . ARG A 1 82 ? -26.189 4.359 28.360 1.00 69.81 82 ARG A O 1
ATOM 614 N N . ARG A 1 83 ? -26.550 3.542 26.300 1.00 70.44 83 ARG A N 1
ATOM 615 C CA . ARG A 1 83 ? -25.620 4.435 25.569 1.00 70.44 83 ARG A CA 1
ATOM 616 C C . ARG A 1 83 ? -24.174 4.405 26.101 1.00 70.44 83 ARG A C 1
ATOM 618 O O . ARG A 1 83 ? -23.480 5.414 26.026 1.00 70.44 83 ARG A O 1
ATOM 625 N N . LEU A 1 84 ? -23.709 3.261 26.604 1.00 71.75 84 LEU A N 1
ATOM 626 C CA . LEU A 1 84 ? -22.347 3.134 27.134 1.00 71.75 84 LEU A CA 1
ATOM 627 C C . LEU A 1 84 ? -21.296 3.221 26.021 1.00 71.75 84 LEU A C 1
ATOM 629 O O . LEU A 1 84 ? -21.467 2.664 24.929 1.00 71.75 84 LEU A O 1
ATOM 633 N N . HIS A 1 85 ? -20.201 3.931 26.297 1.00 51.47 85 HIS A N 1
ATOM 634 C CA . HIS A 1 85 ? -19.113 4.126 25.352 1.00 51.47 85 HIS A CA 1
ATOM 635 C C . HIS A 1 85 ? -18.216 2.882 25.346 1.00 51.47 85 HIS A C 1
ATOM 637 O O . HIS A 1 85 ? -17.381 2.696 26.215 1.00 51.47 85 HIS A O 1
ATOM 643 N N . ALA A 1 86 ? -18.386 2.068 24.303 1.00 52.75 86 ALA A N 1
ATOM 644 C CA . ALA A 1 86 ? -17.560 0.923 23.911 1.00 52.75 86 ALA A CA 1
ATOM 645 C C . ALA A 1 86 ? -17.792 -0.407 24.660 1.00 52.75 86 ALA A C 1
ATOM 647 O O . ALA A 1 86 ? -17.585 -0.547 25.859 1.00 52.75 86 ALA A O 1
ATOM 648 N N . VAL A 1 87 ? -18.166 -1.409 23.853 1.00 54.91 87 VAL A N 1
ATOM 649 C CA . VAL A 1 87 ? -18.058 -2.850 24.112 1.00 54.91 87 VAL A CA 1
ATOM 650 C C . VAL A 1 87 ? -16.852 -3.306 23.299 1.00 54.91 87 VAL A C 1
ATOM 652 O O . VAL A 1 87 ? -16.982 -3.592 22.108 1.00 54.91 87 VAL A O 1
ATOM 655 N N . ALA A 1 88 ? -15.662 -3.265 23.889 1.00 49.22 88 ALA A N 1
ATOM 656 C CA . ALA A 1 88 ? -14.468 -3.785 23.237 1.00 49.22 88 ALA A CA 1
ATOM 657 C C . ALA A 1 88 ? -14.256 -5.229 23.701 1.00 49.22 88 ALA A C 1
ATOM 659 O O . ALA A 1 88 ? -13.688 -5.480 24.759 1.00 49.22 88 ALA A O 1
ATOM 660 N N . ALA A 1 89 ? -14.772 -6.168 22.912 1.00 46.28 89 ALA A N 1
ATOM 661 C CA . ALA A 1 89 ? -14.220 -7.511 22.867 1.00 46.28 89 ALA A CA 1
ATOM 662 C C . ALA A 1 89 ? -12.912 -7.406 22.073 1.00 46.28 89 ALA A C 1
ATOM 664 O O . ALA A 1 89 ? -12.952 -7.221 20.856 1.00 46.28 89 ALA A O 1
ATOM 665 N N . PHE A 1 90 ? -11.763 -7.444 22.748 1.00 42.88 90 PHE A N 1
ATOM 666 C CA . PHE A 1 90 ? -10.461 -7.568 22.087 1.00 42.88 90 PHE A CA 1
ATOM 667 C C . PHE A 1 90 ? -10.086 -9.051 21.971 1.00 42.88 90 PHE A C 1
ATOM 669 O O . PHE A 1 90 ? -9.019 -9.482 22.389 1.00 42.88 90 PHE A O 1
ATOM 676 N N . GLY A 1 91 ? -10.974 -9.806 21.330 1.00 39.50 91 GLY A N 1
ATOM 677 C CA . GLY A 1 91 ? -10.705 -11.117 20.755 1.00 39.50 91 GLY A CA 1
ATOM 678 C C . GLY A 1 91 ? -11.016 -11.058 19.259 1.00 39.50 91 GLY A C 1
ATOM 679 O O . GLY A 1 91 ? -11.729 -10.141 18.830 1.00 39.50 91 GLY A O 1
ATOM 680 N N . PRO A 1 92 ? -10.489 -11.978 18.428 1.00 36.19 92 PRO A N 1
ATOM 681 C CA . PRO A 1 92 ? -10.936 -12.068 17.043 1.00 36.19 92 PRO A CA 1
ATOM 682 C C . PRO A 1 92 ? -12.462 -12.160 17.076 1.00 36.19 92 PRO A C 1
ATOM 684 O O . PRO A 1 92 ? -13.002 -13.030 17.755 1.00 36.19 92 PRO A O 1
ATOM 687 N N . ALA A 1 93 ? -13.150 -11.216 16.425 1.00 44.97 93 ALA A N 1
ATOM 688 C CA . ALA A 1 93 ? -14.596 -11.288 16.292 1.00 44.97 93 ALA A CA 1
ATOM 689 C C . ALA A 1 93 ? -14.924 -12.706 15.819 1.00 44.97 93 ALA A C 1
ATOM 691 O O . ALA A 1 93 ? -14.354 -13.128 14.810 1.00 44.97 93 ALA A O 1
ATOM 692 N N . GLU A 1 94 ? -15.760 -13.445 16.554 1.00 45.88 94 GLU A N 1
ATOM 693 C CA . GLU A 1 94 ? -16.308 -14.697 16.042 1.00 45.88 94 GLU A CA 1
ATOM 694 C C . GLU A 1 94 ? -16.910 -14.374 14.676 1.00 45.88 94 GLU A C 1
ATOM 696 O O . GLU A 1 94 ? -17.909 -13.658 14.551 1.00 45.88 94 GLU A O 1
ATOM 701 N N . GLU A 1 95 ? -16.214 -14.798 13.624 1.00 48.00 95 GLU A N 1
ATOM 702 C CA . GLU A 1 95 ? -16.713 -14.659 12.276 1.00 48.00 95 GLU A CA 1
ATOM 703 C C . GLU A 1 95 ? -17.943 -15.549 12.203 1.00 48.00 95 GLU A C 1
ATOM 705 O O . GLU A 1 95 ? -17.835 -16.766 12.326 1.00 48.00 95 GLU A O 1
ATOM 710 N N . THR A 1 96 ? -19.111 -14.956 11.955 1.00 55.34 96 THR A N 1
ATOM 711 C CA . THR A 1 96 ? -20.272 -15.722 11.494 1.00 55.34 96 THR A CA 1
ATOM 712 C C . THR A 1 96 ? -19.838 -16.694 10.390 1.00 55.34 96 THR A C 1
ATOM 714 O O . THR A 1 96 ? -18.992 -16.336 9.562 1.00 55.34 96 THR A O 1
ATOM 717 N N . GLU A 1 97 ? -20.404 -17.902 10.333 1.00 54.62 97 GLU A N 1
ATOM 718 C CA . GLU A 1 97 ? -20.025 -18.906 9.320 1.00 54.62 97 GLU A CA 1
ATOM 719 C C . GLU A 1 97 ? -20.034 -18.331 7.892 1.00 54.62 97 GLU A C 1
ATOM 721 O O . GLU A 1 97 ? -19.154 -18.629 7.082 1.00 54.62 97 GLU A O 1
ATOM 726 N N . ALA A 1 98 ? -20.958 -17.403 7.621 1.00 54.34 98 ALA A N 1
ATOM 727 C CA . ALA A 1 98 ? -21.031 -16.648 6.377 1.00 54.34 98 ALA A CA 1
ATOM 728 C C . ALA A 1 98 ? -19.738 -15.864 6.069 1.00 54.34 98 ALA A C 1
ATOM 730 O O . ALA A 1 98 ? -19.202 -15.962 4.968 1.00 54.34 98 ALA A O 1
ATOM 731 N N . THR A 1 99 ? -19.193 -15.105 7.026 1.00 63.06 99 THR A N 1
ATOM 732 C CA . THR A 1 99 ? -17.924 -14.370 6.850 1.00 63.06 99 THR A CA 1
ATOM 733 C C . THR A 1 99 ? -16.730 -15.301 6.645 1.00 63.06 99 THR A C 1
ATOM 735 O O . THR A 1 99 ? -15.892 -15.025 5.785 1.00 63.06 99 THR A O 1
ATOM 738 N N . ALA A 1 100 ? -16.675 -16.428 7.361 1.00 68.94 100 ALA A N 1
ATOM 739 C CA . ALA A 1 100 ? -15.598 -17.405 7.211 1.00 68.94 100 ALA A CA 1
ATOM 740 C C . ALA A 1 100 ? -15.620 -18.079 5.825 1.00 68.94 100 ALA A C 1
ATOM 742 O O . ALA A 1 100 ? -14.561 -18.282 5.220 1.00 68.94 100 ALA A O 1
ATOM 743 N N . TYR A 1 101 ? -16.814 -18.378 5.302 1.00 73.69 101 TYR A N 1
ATOM 744 C CA . TYR A 1 101 ? -17.018 -18.896 3.949 1.00 73.69 101 TYR A CA 1
ATOM 745 C C . TYR A 1 101 ? -16.534 -17.906 2.883 1.00 73.69 101 TYR A C 1
ATOM 747 O O . TYR A 1 101 ? -15.657 -18.246 2.087 1.00 73.69 101 TYR A O 1
ATOM 755 N N . TRP A 1 102 ? -17.023 -16.660 2.908 1.00 67.88 102 TRP A N 1
ATOM 756 C CA . TRP A 1 102 ? -16.628 -15.639 1.930 1.00 67.88 102 TRP A CA 1
ATOM 757 C C . TRP A 1 102 ? -15.132 -15.330 1.975 1.00 67.88 102 TRP A C 1
ATOM 759 O O . TRP A 1 102 ? -14.527 -15.088 0.935 1.00 67.88 102 TRP A O 1
ATOM 769 N N . ARG A 1 103 ? -14.502 -15.414 3.152 1.00 70.06 103 ARG A N 1
ATOM 770 C CA . ARG A 1 103 ? -13.049 -15.293 3.291 1.00 70.06 103 ARG A CA 1
ATOM 771 C C . ARG A 1 103 ? -12.303 -16.442 2.609 1.00 70.06 103 ARG A C 1
ATOM 773 O O . ARG A 1 103 ? -11.319 -16.186 1.918 1.00 70.06 103 ARG A O 1
ATOM 780 N N . ARG A 1 104 ? -12.749 -17.697 2.763 1.00 77.94 104 ARG A N 1
ATOM 781 C CA . ARG A 1 104 ? -12.151 -18.842 2.042 1.00 77.94 104 ARG A CA 1
ATOM 782 C C . ARG A 1 104 ? -12.319 -18.687 0.538 1.00 77.94 104 ARG A C 1
ATOM 784 O O . ARG A 1 104 ? -11.344 -18.860 -0.181 1.00 77.94 104 ARG A O 1
ATOM 791 N N . VAL A 1 105 ? -13.517 -18.318 0.084 1.00 75.88 105 VAL A N 1
ATOM 792 C CA . VAL A 1 105 ? -13.796 -18.071 -1.338 1.00 75.88 105 VAL A CA 1
ATOM 793 C C . VAL A 1 105 ? -12.893 -16.965 -1.874 1.00 75.88 105 VAL A C 1
ATOM 795 O O . VAL A 1 105 ? -12.242 -17.168 -2.890 1.00 75.88 105 VAL A O 1
ATOM 798 N N . ALA A 1 106 ? -12.774 -15.840 -1.165 1.00 67.31 106 ALA A N 1
ATOM 799 C CA . ALA A 1 106 ? -11.882 -14.751 -1.549 1.00 67.31 106 ALA A CA 1
ATOM 800 C C . ALA A 1 106 ? -10.417 -15.204 -1.592 1.00 67.31 106 ALA A C 1
ATOM 802 O O . ALA A 1 106 ? -9.731 -14.898 -2.555 1.00 67.31 106 ALA A O 1
ATOM 803 N N . THR A 1 107 ? -9.956 -15.980 -0.603 1.00 76.06 107 THR A N 1
ATOM 804 C CA . THR A 1 107 ? -8.577 -16.502 -0.558 1.00 76.06 107 THR A CA 1
ATOM 805 C C . THR A 1 107 ? -8.293 -17.411 -1.751 1.00 76.06 107 THR A C 1
ATOM 807 O O . THR A 1 107 ? -7.300 -17.221 -2.444 1.00 76.06 107 THR A O 1
ATOM 810 N N . TRP A 1 108 ? -9.174 -18.378 -2.018 1.00 84.62 108 TRP A N 1
ATOM 811 C CA . TRP A 1 108 ? -9.019 -19.304 -3.138 1.00 84.62 108 TRP A CA 1
ATOM 812 C C . TRP A 1 108 ? -9.142 -18.607 -4.488 1.00 84.62 108 TRP A C 1
ATOM 814 O O . TRP A 1 108 ? -8.371 -18.917 -5.386 1.00 84.62 108 TRP A O 1
ATOM 824 N N . ALA A 1 109 ? -10.047 -17.637 -4.623 1.00 72.31 109 ALA A N 1
ATOM 825 C CA . ALA A 1 109 ? -10.163 -16.828 -5.829 1.00 72.31 109 ALA A CA 1
ATOM 826 C C . ALA A 1 109 ? -8.898 -15.993 -6.070 1.00 72.31 109 ALA A C 1
ATOM 828 O O . ALA A 1 109 ? -8.418 -15.946 -7.196 1.00 72.31 109 ALA A O 1
ATOM 829 N N . LEU A 1 110 ? -8.317 -15.394 -5.022 1.00 72.50 110 LEU A N 1
ATOM 830 C CA . LEU A 1 110 ? -7.070 -14.630 -5.128 1.00 72.50 110 LEU A CA 1
ATOM 831 C C . LEU A 1 110 ? -5.887 -15.531 -5.499 1.00 72.50 110 LEU A C 1
ATOM 833 O O . LEU A 1 110 ? -5.100 -15.172 -6.367 1.00 72.50 110 LEU A O 1
ATOM 837 N N . LEU A 1 111 ? -5.783 -16.714 -4.882 1.00 82.00 111 LEU A N 1
ATOM 838 C CA . LEU A 1 111 ? -4.742 -17.697 -5.195 1.00 82.00 111 LEU A CA 1
ATOM 839 C C . LEU A 1 111 ? -4.888 -18.254 -6.612 1.00 82.00 111 LEU A C 1
ATOM 841 O O . LEU A 1 111 ? -3.896 -18.370 -7.325 1.00 82.00 111 LEU A O 1
ATOM 845 N N . ALA A 1 112 ? -6.111 -18.569 -7.038 1.00 78.25 112 ALA A N 1
ATOM 846 C CA . ALA A 1 112 ? -6.389 -19.037 -8.390 1.00 78.25 112 ALA A CA 1
ATOM 847 C C . ALA A 1 112 ? -6.108 -17.945 -9.427 1.00 78.25 112 ALA A C 1
ATOM 849 O O . ALA A 1 112 ? -5.507 -18.229 -10.457 1.00 78.25 112 ALA A O 1
ATOM 850 N N . PHE A 1 113 ? -6.481 -16.695 -9.140 1.00 76.19 113 PHE A N 1
ATOM 851 C CA . PHE A 1 113 ? -6.197 -15.551 -10.002 1.00 76.19 113 PHE A CA 1
ATOM 852 C C . PHE A 1 113 ? -4.694 -15.280 -10.109 1.00 76.19 113 PHE A C 1
ATOM 854 O O . PHE A 1 113 ? -4.180 -15.146 -11.215 1.00 76.19 113 PHE A O 1
ATOM 861 N N . ALA A 1 114 ? -3.972 -15.284 -8.985 1.00 76.00 114 ALA A N 1
ATOM 862 C CA . ALA A 1 114 ? -2.520 -15.140 -8.969 1.00 76.00 114 ALA A CA 1
ATOM 863 C C . ALA A 1 114 ? -1.829 -16.291 -9.716 1.00 76.00 114 ALA A C 1
ATOM 865 O O . ALA A 1 114 ? -0.957 -16.046 -10.544 1.00 76.00 114 ALA A O 1
ATOM 866 N N . GLY A 1 115 ? -2.258 -17.536 -9.485 1.00 83.81 115 GLY A N 1
ATOM 867 C CA . GLY A 1 115 ? -1.751 -18.710 -10.194 1.00 83.81 115 GLY A CA 1
ATOM 868 C C . GLY A 1 115 ? -2.014 -18.645 -11.698 1.00 83.81 115 GLY A C 1
ATOM 869 O O . GLY A 1 115 ? -1.116 -18.933 -12.484 1.00 83.81 115 GLY A O 1
ATOM 870 N N . PHE A 1 116 ? -3.207 -18.206 -12.105 1.00 81.44 116 PHE A N 1
ATOM 871 C CA . PHE A 1 116 ? -3.563 -17.986 -13.505 1.00 81.44 116 PHE A CA 1
ATOM 872 C C . PHE A 1 116 ? -2.692 -16.906 -14.155 1.00 81.44 116 PHE A C 1
ATOM 874 O O . PHE A 1 116 ? -2.172 -17.138 -15.240 1.00 81.44 116 PHE A O 1
ATOM 881 N N . LEU A 1 117 ? -2.481 -15.766 -13.491 1.00 72.94 117 LEU A N 1
ATOM 882 C CA . LEU A 1 117 ? -1.628 -14.678 -13.986 1.00 72.94 117 LEU A CA 1
ATOM 883 C C . LEU A 1 117 ? -0.175 -15.129 -14.146 1.00 72.94 117 LEU A C 1
ATOM 885 O O . LEU A 1 117 ? 0.428 -14.904 -15.191 1.00 72.94 117 LEU A O 1
ATOM 889 N N . VAL A 1 118 ? 0.364 -15.825 -13.142 1.00 77.25 118 VAL A N 1
ATOM 890 C CA . VAL A 1 118 ? 1.719 -16.388 -13.183 1.00 77.25 118 VAL A CA 1
ATOM 891 C C . VAL A 1 118 ? 1.846 -17.390 -14.328 1.00 77.25 118 VAL A C 1
ATOM 893 O O . VAL A 1 118 ? 2.766 -17.275 -15.129 1.00 77.25 118 VAL A O 1
ATOM 896 N N . LEU A 1 119 ? 0.906 -18.328 -14.465 1.00 75.69 119 LEU A N 1
ATOM 897 C CA . LEU A 1 119 ? 0.901 -19.298 -15.565 1.00 75.69 119 LEU A CA 1
ATOM 898 C C . LEU A 1 119 ? 0.768 -18.625 -16.933 1.00 75.69 119 LEU A C 1
ATOM 900 O O . LEU A 1 119 ? 1.446 -19.030 -17.871 1.00 75.69 119 LEU A O 1
ATOM 904 N N . ASN A 1 120 ? -0.075 -17.601 -17.056 1.00 73.69 120 ASN A N 1
ATOM 905 C CA . ASN A 1 120 ? -0.304 -16.894 -18.311 1.00 73.69 120 ASN A CA 1
ATOM 906 C C . ASN A 1 120 ? 0.935 -16.092 -18.742 1.00 73.69 120 ASN A C 1
ATOM 908 O O . ASN A 1 120 ? 1.375 -16.220 -19.883 1.00 73.69 120 ASN A O 1
ATOM 912 N N . ILE A 1 121 ? 1.560 -15.360 -17.814 1.00 66.62 121 ILE A N 1
ATOM 913 C CA . ILE A 1 121 ? 2.803 -14.616 -18.062 1.00 66.62 121 ILE A CA 1
ATOM 914 C C . ILE A 1 121 ? 3.949 -15.580 -18.401 1.00 66.62 121 ILE A C 1
ATOM 916 O O . ILE A 1 121 ? 4.648 -15.378 -19.396 1.00 66.62 121 ILE A O 1
ATOM 920 N N . LEU A 1 122 ? 4.117 -16.654 -17.619 1.00 67.44 122 LEU A N 1
ATOM 921 C CA . LEU A 1 122 ? 5.153 -17.666 -17.854 1.00 67.44 122 LEU A CA 1
ATOM 922 C C . LEU A 1 122 ? 4.953 -18.396 -19.187 1.00 67.44 122 LEU A C 1
ATOM 924 O O . LEU A 1 122 ? 5.929 -18.696 -19.864 1.00 67.44 122 LEU A O 1
ATOM 928 N N . SER A 1 123 ? 3.705 -18.659 -19.579 1.00 68.56 123 SER A N 1
ATOM 929 C CA . SER A 1 123 ? 3.386 -19.346 -20.832 1.00 68.56 123 SER A CA 1
ATOM 930 C C . SER A 1 123 ? 3.562 -18.467 -22.069 1.00 68.56 123 SER A C 1
ATOM 932 O O . SER A 1 123 ? 3.811 -19.014 -23.141 1.00 68.56 123 SER A O 1
ATOM 934 N N . TYR A 1 124 ? 3.381 -17.147 -21.958 1.00 63.62 124 TYR A N 1
ATOM 935 C CA . TYR A 1 124 ? 3.393 -16.245 -23.114 1.00 63.62 124 TYR A CA 1
ATOM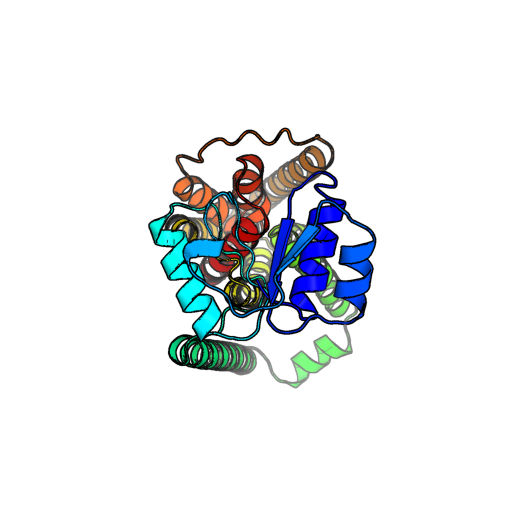 936 C C . TYR A 1 124 ? 4.771 -15.614 -23.374 1.00 63.62 124 TYR A C 1
ATOM 938 O O . TYR A 1 124 ? 5.107 -15.357 -24.527 1.00 63.62 124 TYR A O 1
ATOM 946 N N . TYR A 1 125 ? 5.588 -15.387 -22.334 1.00 61.06 125 TYR A N 1
ATOM 947 C CA . TYR A 1 125 ? 6.810 -14.576 -22.456 1.00 61.06 125 TYR A CA 1
ATOM 948 C C . TYR A 1 125 ? 8.140 -15.304 -22.209 1.00 61.06 125 TYR A C 1
ATOM 950 O O . TYR A 1 125 ? 9.178 -14.733 -22.539 1.00 61.06 125 TYR A O 1
ATOM 958 N N . PHE A 1 126 ? 8.168 -16.524 -21.654 1.00 59.03 126 PHE A N 1
ATOM 959 C CA . PHE A 1 126 ? 9.434 -17.155 -21.253 1.00 59.03 126 PHE A CA 1
ATOM 960 C C . PHE A 1 126 ? 9.537 -18.643 -21.596 1.00 59.03 126 PHE A C 1
ATOM 962 O O . PHE A 1 126 ? 8.680 -19.453 -21.254 1.00 59.03 126 PHE A O 1
ATOM 969 N N . THR A 1 127 ? 10.676 -19.040 -22.169 1.00 73.81 127 THR A N 1
ATOM 970 C CA . THR A 1 127 ? 11.115 -20.440 -22.086 1.00 73.81 127 THR A CA 1
ATOM 971 C C . THR A 1 127 ? 11.699 -20.677 -20.690 1.00 73.81 127 THR A C 1
ATOM 973 O O . THR A 1 127 ? 12.503 -19.878 -20.208 1.00 73.81 127 THR A O 1
ATOM 976 N N . TRP A 1 128 ? 11.321 -21.770 -20.016 1.00 63.91 128 TRP A N 1
ATOM 977 C CA . TRP A 1 128 ? 11.770 -22.098 -18.647 1.00 63.91 128 TRP A CA 1
ATOM 978 C C . TRP A 1 128 ? 13.297 -22.013 -18.446 1.00 63.91 128 TRP A C 1
ATOM 980 O O . TRP A 1 128 ? 13.772 -21.695 -17.358 1.00 63.91 128 TRP A O 1
ATOM 990 N N . GLN A 1 129 ? 14.069 -22.230 -19.511 1.00 67.38 129 GLN A N 1
ATOM 991 C CA . GLN A 1 129 ? 15.528 -22.127 -19.524 1.00 67.38 129 GLN A CA 1
ATOM 992 C C . GLN A 1 129 ? 16.038 -20.688 -19.353 1.00 67.38 129 GLN A C 1
ATOM 994 O O . GLN A 1 129 ? 17.002 -20.471 -18.623 1.00 67.38 129 GLN A O 1
ATOM 999 N N . GLN A 1 130 ? 15.388 -19.696 -19.967 1.00 68.50 130 GLN A N 1
ATOM 1000 C CA . GLN A 1 130 ? 15.766 -18.288 -19.813 1.00 68.50 130 GLN A CA 1
ATOM 1001 C C . GLN A 1 130 ? 15.471 -17.795 -18.390 1.00 68.50 130 GLN A C 1
ATOM 1003 O O . GLN A 1 130 ? 16.267 -17.050 -17.820 1.00 68.50 130 GLN A O 1
ATOM 1008 N N . ALA A 1 131 ? 14.344 -18.219 -17.802 1.00 67.56 131 ALA A N 1
ATOM 1009 C CA . ALA A 1 131 ? 13.947 -17.803 -16.454 1.00 67.56 131 ALA A CA 1
ATOM 1010 C C . ALA A 1 131 ? 14.941 -18.342 -15.424 1.00 67.56 131 ALA A C 1
ATOM 1012 O O . ALA A 1 131 ? 15.401 -17.609 -14.548 1.00 67.56 131 ALA A O 1
ATOM 1013 N N . TRP A 1 132 ? 15.327 -19.610 -15.591 1.00 70.56 132 TRP A N 1
ATOM 1014 C CA . TRP A 1 132 ? 16.342 -20.241 -14.764 1.00 70.56 132 TRP A CA 1
ATOM 1015 C C . TRP A 1 132 ? 17.706 -19.566 -14.923 1.00 70.56 132 TRP A C 1
ATOM 1017 O O . TRP A 1 132 ? 18.331 -19.264 -13.916 1.00 70.56 132 TRP A O 1
ATOM 1027 N N . ALA A 1 133 ? 18.128 -19.235 -16.150 1.00 71.06 133 ALA A N 1
ATOM 1028 C CA . ALA A 1 133 ? 19.401 -18.556 -16.404 1.00 71.06 133 ALA A CA 1
ATOM 1029 C C . ALA A 1 133 ? 19.488 -17.169 -15.738 1.00 71.06 133 ALA A C 1
ATOM 1031 O O . ALA A 1 133 ? 20.499 -16.852 -15.112 1.00 71.06 133 ALA A O 1
ATOM 1032 N N . VAL A 1 134 ? 18.423 -16.360 -15.812 1.00 66.81 134 VAL A N 1
ATOM 1033 C CA . VAL A 1 134 ? 18.362 -15.055 -15.129 1.00 66.81 134 VAL A CA 1
ATOM 1034 C C . VAL A 1 134 ? 18.409 -15.237 -13.610 1.00 66.81 134 VAL A C 1
ATOM 1036 O O . VAL A 1 134 ? 19.208 -14.571 -12.946 1.00 66.81 134 VAL A O 1
ATOM 1039 N N . ALA A 1 135 ? 17.619 -16.172 -13.071 1.00 68.62 135 ALA A N 1
ATOM 1040 C CA . ALA A 1 135 ? 17.580 -16.470 -11.641 1.00 68.62 135 ALA A CA 1
ATOM 1041 C C . ALA A 1 135 ? 18.913 -17.023 -11.108 1.00 68.62 135 ALA A C 1
ATOM 1043 O O . ALA A 1 135 ? 19.279 -16.735 -9.973 1.00 68.62 135 ALA A O 1
ATOM 1044 N N . SER A 1 136 ? 19.654 -17.790 -11.914 1.00 69.25 136 SER A N 1
ATOM 1045 C CA . SER A 1 136 ? 20.889 -18.457 -11.491 1.00 69.25 136 SER A CA 1
ATOM 1046 C C . SER A 1 136 ? 22.172 -17.661 -11.746 1.00 69.25 136 SER A C 1
ATOM 1048 O O . SER A 1 136 ? 23.205 -18.030 -11.195 1.00 69.25 136 SER A O 1
ATOM 1050 N N . SER A 1 137 ? 22.163 -16.620 -12.594 1.00 57.38 137 SER A N 1
ATOM 1051 C CA . SER A 1 137 ? 23.413 -16.003 -13.081 1.00 57.38 137 SER A CA 1
ATOM 1052 C C . SER A 1 137 ? 23.565 -14.492 -12.871 1.00 57.38 137 SER A C 1
ATOM 1054 O O . SER A 1 137 ? 24.612 -13.955 -13.237 1.00 57.38 137 SER A O 1
ATOM 1056 N N . SER A 1 138 ? 22.592 -13.773 -12.302 1.00 65.69 138 SER A N 1
ATOM 1057 C CA . SER A 1 138 ? 22.645 -12.304 -12.307 1.00 65.69 138 SER A CA 1
ATOM 1058 C C . SER A 1 138 ? 22.562 -11.673 -10.911 1.00 65.69 138 SER A C 1
ATOM 1060 O O . SER A 1 138 ? 21.517 -11.650 -10.269 1.00 65.69 138 SER A O 1
ATOM 1062 N N . GLY A 1 139 ? 23.673 -11.084 -10.445 1.00 78.12 139 GLY A N 1
ATOM 1063 C CA . GLY A 1 139 ? 23.700 -10.283 -9.209 1.00 78.12 139 GLY A CA 1
ATOM 1064 C C . GLY A 1 139 ? 22.681 -9.136 -9.226 1.00 78.12 139 GLY A C 1
ATOM 1065 O O . GLY A 1 139 ? 22.095 -8.807 -8.200 1.00 78.12 139 GLY A O 1
ATOM 1066 N N . THR A 1 140 ? 22.382 -8.595 -10.409 1.00 75.62 140 THR A N 1
ATOM 1067 C CA . THR A 1 140 ? 21.336 -7.589 -10.635 1.00 75.62 140 THR A CA 1
ATOM 1068 C C . THR A 1 140 ? 19.939 -8.074 -10.233 1.00 75.62 140 THR A C 1
ATOM 1070 O O . THR A 1 140 ? 19.198 -7.312 -9.618 1.00 75.62 140 THR A O 1
ATOM 1073 N N . PHE A 1 141 ? 19.586 -9.336 -10.513 1.00 79.00 141 PHE A N 1
ATOM 1074 C CA . PHE A 1 141 ? 18.291 -9.903 -10.121 1.00 79.00 141 PHE A CA 1
ATOM 1075 C C . PHE A 1 141 ? 18.131 -9.906 -8.598 1.00 79.00 141 PHE A C 1
ATOM 1077 O O . PHE A 1 141 ? 17.138 -9.405 -8.075 1.00 79.00 141 PHE A O 1
ATOM 1084 N N . TYR A 1 142 ? 19.142 -10.391 -7.872 1.00 83.75 142 TYR A N 1
ATOM 1085 C CA . TYR A 1 142 ? 19.113 -10.404 -6.409 1.00 83.75 142 TYR A CA 1
ATOM 1086 C C . TYR A 1 142 ? 19.114 -8.998 -5.805 1.00 83.75 142 TYR A C 1
ATOM 1088 O O . TYR A 1 142 ? 18.443 -8.774 -4.799 1.00 83.75 142 TYR A O 1
ATOM 1096 N N . THR A 1 143 ? 19.783 -8.030 -6.440 1.00 82.00 143 THR A N 1
ATOM 1097 C CA . THR A 1 143 ? 19.671 -6.615 -6.058 1.00 82.00 143 THR A CA 1
ATOM 1098 C C . THR A 1 143 ? 18.231 -6.115 -6.193 1.00 82.00 143 THR A C 1
ATOM 1100 O O . THR A 1 143 ? 17.747 -5.434 -5.293 1.00 82.00 143 THR A O 1
ATOM 1103 N N . PHE A 1 144 ? 17.503 -6.482 -7.254 1.00 80.50 144 PHE A N 1
ATOM 1104 C CA . PHE A 1 144 ? 16.097 -6.075 -7.422 1.00 80.50 144 PHE A CA 1
ATOM 1105 C C . PHE A 1 144 ? 15.186 -6.735 -6.398 1.00 80.50 144 PHE A C 1
ATOM 1107 O O . PHE A 1 144 ? 14.332 -6.063 -5.826 1.00 80.50 144 PHE A O 1
ATOM 1114 N N . VAL A 1 145 ? 15.406 -8.021 -6.116 1.00 84.56 145 VAL A N 1
ATOM 1115 C CA . VAL A 1 145 ? 14.691 -8.733 -5.052 1.00 84.56 145 VAL A CA 1
ATOM 1116 C C . VAL A 1 145 ? 14.927 -8.053 -3.702 1.00 84.56 145 VAL A C 1
ATOM 1118 O O . VAL A 1 145 ? 13.968 -7.791 -2.981 1.00 84.56 145 VAL A O 1
ATOM 1121 N N . ALA A 1 146 ? 16.174 -7.709 -3.371 1.00 87.19 146 ALA A N 1
ATOM 1122 C CA . ALA A 1 146 ? 16.510 -7.039 -2.117 1.00 87.19 146 ALA A CA 1
ATOM 1123 C C . ALA A 1 146 ? 15.876 -5.641 -2.013 1.00 87.19 146 ALA A C 1
ATOM 1125 O O . ALA A 1 146 ? 15.261 -5.323 -0.995 1.00 87.19 146 ALA A O 1
ATOM 1126 N N . VAL A 1 147 ? 15.978 -4.824 -3.068 1.00 86.19 147 VAL A N 1
ATOM 1127 C CA . VAL A 1 147 ? 15.359 -3.489 -3.116 1.00 86.19 147 VAL A CA 1
ATOM 1128 C C . VAL A 1 147 ? 13.843 -3.593 -2.977 1.00 86.19 147 VAL A C 1
ATOM 1130 O O . VAL A 1 147 ? 13.275 -2.924 -2.118 1.00 86.19 147 VAL A O 1
ATOM 1133 N N . GLY A 1 148 ? 13.194 -4.459 -3.761 1.00 88.81 148 GLY A N 1
ATOM 1134 C CA . GLY A 1 148 ? 11.747 -4.664 -3.712 1.00 88.81 148 GLY A CA 1
ATOM 1135 C C . GLY A 1 148 ? 11.272 -5.189 -2.357 1.00 88.81 148 GLY A C 1
ATOM 1136 O O . GLY A 1 148 ? 10.251 -4.738 -1.848 1.00 88.81 148 GLY A O 1
ATOM 1137 N N . PHE A 1 149 ? 12.038 -6.082 -1.723 1.00 87.62 149 PHE A N 1
ATOM 1138 C CA . PHE A 1 149 ? 11.743 -6.578 -0.380 1.00 87.62 149 PHE A CA 1
ATOM 1139 C C . PHE A 1 149 ? 11.786 -5.459 0.669 1.00 87.62 149 PHE A C 1
ATOM 1141 O O . PHE A 1 149 ? 10.848 -5.310 1.452 1.00 87.62 149 PHE A O 1
ATOM 1148 N N . VAL A 1 150 ? 12.841 -4.636 0.671 1.00 88.19 150 VAL A N 1
ATOM 1149 C CA . VAL A 1 150 ? 12.962 -3.496 1.597 1.00 88.19 150 VAL A CA 1
ATOM 1150 C C . VAL A 1 150 ? 11.863 -2.468 1.336 1.00 88.19 150 VAL A C 1
ATOM 1152 O O . VAL A 1 150 ? 11.217 -2.008 2.280 1.00 88.19 150 VAL A O 1
ATOM 1155 N N . ALA A 1 151 ? 11.616 -2.146 0.066 1.00 88.50 151 ALA A N 1
ATOM 1156 C CA . ALA A 1 151 ? 10.562 -1.235 -0.358 1.00 88.50 151 ALA A CA 1
ATOM 1157 C C . ALA A 1 151 ? 9.186 -1.714 0.140 1.00 88.50 151 ALA A C 1
ATOM 1159 O O . ALA A 1 151 ? 8.443 -0.935 0.738 1.00 88.50 151 ALA A O 1
ATOM 1160 N N . GLN A 1 152 ? 8.891 -3.012 0.004 1.00 88.88 152 GLN A N 1
ATOM 1161 C CA . GLN A 1 152 ? 7.619 -3.588 0.439 1.00 88.88 152 GLN A CA 1
ATOM 1162 C C . GLN A 1 152 ? 7.488 -3.683 1.956 1.00 88.88 152 GLN A C 1
ATOM 1164 O O . GLN A 1 152 ? 6.390 -3.546 2.490 1.00 88.88 152 GLN A O 1
ATOM 1169 N N . MET A 1 153 ? 8.585 -3.913 2.673 1.00 84.25 153 MET A N 1
ATOM 1170 C CA . MET A 1 153 ? 8.561 -3.919 4.131 1.00 84.25 153 MET A CA 1
ATOM 1171 C C . MET A 1 153 ? 8.191 -2.530 4.671 1.00 84.25 153 MET A C 1
ATOM 1173 O O . MET A 1 153 ? 7.353 -2.422 5.565 1.00 84.25 153 MET A O 1
ATOM 1177 N N . ILE A 1 154 ? 8.770 -1.465 4.102 1.00 84.44 154 ILE A N 1
ATOM 1178 C CA . ILE A 1 154 ? 8.425 -0.074 4.442 1.00 84.44 154 ILE A CA 1
ATOM 1179 C C . ILE A 1 154 ? 6.951 0.193 4.124 1.00 84.44 154 ILE A C 1
ATOM 1181 O O . ILE A 1 154 ? 6.224 0.719 4.972 1.00 84.44 154 ILE A O 1
ATOM 1185 N N . ASP A 1 155 ? 6.510 -0.220 2.938 1.00 84.94 155 ASP A N 1
ATOM 1186 C CA . ASP A 1 155 ? 5.142 -0.013 2.484 1.00 84.94 155 ASP A CA 1
ATOM 1187 C C . ASP A 1 155 ? 4.107 -0.757 3.340 1.00 84.94 155 ASP A C 1
ATOM 1189 O O . ASP A 1 155 ? 3.153 -0.154 3.822 1.00 84.94 155 ASP A O 1
ATOM 1193 N N . GLY A 1 156 ? 4.345 -2.026 3.672 1.00 80.56 156 GLY A N 1
ATOM 1194 C CA . GLY A 1 156 ? 3.465 -2.801 4.550 1.00 80.56 156 GLY A CA 1
ATOM 1195 C C . GLY A 1 156 ? 3.333 -2.220 5.965 1.00 80.56 156 GLY A C 1
ATOM 1196 O O . GLY A 1 156 ? 2.291 -2.377 6.599 1.00 80.56 156 GLY A O 1
ATOM 1197 N N . MET A 1 157 ? 4.359 -1.521 6.467 1.00 79.19 157 MET A N 1
ATOM 1198 C CA . MET A 1 157 ? 4.320 -0.874 7.785 1.00 79.19 157 MET A CA 1
ATOM 1199 C C . MET A 1 157 ? 3.656 0.508 7.760 1.00 79.19 157 MET A C 1
ATOM 1201 O O . MET A 1 157 ? 2.970 0.879 8.714 1.00 79.19 157 MET A O 1
ATOM 1205 N N . LEU A 1 158 ? 3.898 1.297 6.709 1.00 79.50 158 LEU A N 1
ATOM 1206 C CA . LEU A 1 158 ? 3.549 2.721 6.670 1.00 79.50 158 LEU A CA 1
ATOM 1207 C C . LEU A 1 158 ? 2.415 3.056 5.689 1.00 79.50 158 LEU A C 1
ATOM 1209 O O . LEU A 1 158 ? 1.892 4.171 5.741 1.00 79.50 158 LEU A O 1
ATOM 1213 N N . GLY A 1 159 ? 2.030 2.123 4.815 1.00 77.75 159 GLY A N 1
ATOM 1214 C CA . GLY A 1 159 ? 1.145 2.351 3.667 1.00 77.75 159 GLY A CA 1
ATOM 1215 C C . GLY A 1 159 ? 1.712 3.383 2.691 1.00 77.75 159 GLY A C 1
ATOM 1216 O O . GLY A 1 159 ? 0.970 4.253 2.219 1.00 77.75 159 GLY A O 1
ATOM 1217 N N . MET A 1 160 ? 3.040 3.411 2.547 1.00 84.44 160 MET A N 1
ATOM 1218 C CA . MET A 1 160 ? 3.760 4.291 1.634 1.00 84.44 160 MET A CA 1
ATOM 1219 C C . MET A 1 160 ? 5.175 3.778 1.343 1.00 84.44 160 MET A C 1
ATOM 1221 O O . MET A 1 160 ? 5.872 3.326 2.248 1.00 84.44 160 MET A O 1
ATOM 1225 N N . GLY A 1 161 ? 5.662 4.029 0.125 1.00 81.81 161 GLY A N 1
ATOM 1226 C CA . GLY A 1 161 ? 7.096 4.079 -0.177 1.00 81.81 161 GLY A CA 1
ATOM 1227 C C . GLY A 1 161 ? 7.594 3.077 -1.211 1.00 81.81 161 GLY A C 1
ATOM 1228 O O . GLY A 1 161 ? 8.663 3.336 -1.765 1.00 81.81 161 GLY A O 1
ATOM 1229 N N . TYR A 1 162 ? 6.839 2.012 -1.516 1.00 89.19 162 TYR A N 1
ATOM 1230 C CA . TYR A 1 162 ? 7.281 1.000 -2.480 1.00 89.19 162 TYR A CA 1
ATOM 1231 C C . TYR A 1 162 ? 7.619 1.625 -3.832 1.00 89.19 162 TYR A C 1
ATOM 1233 O O . TYR A 1 162 ? 8.770 1.536 -4.270 1.00 89.19 162 TYR A O 1
ATOM 1241 N N . GLY A 1 163 ? 6.653 2.318 -4.442 1.00 88.88 163 GLY A N 1
ATOM 1242 C CA . GLY A 1 163 ? 6.843 2.939 -5.744 1.00 88.88 163 GLY A CA 1
ATOM 1243 C C . GLY A 1 163 ? 8.053 3.868 -5.788 1.00 88.88 163 GLY A C 1
ATOM 1244 O O . GLY A 1 163 ? 8.930 3.710 -6.624 1.00 88.88 163 GLY A O 1
ATOM 1245 N N . ILE A 1 164 ? 8.201 4.771 -4.820 1.00 88.12 164 ILE A N 1
ATOM 1246 C CA . ILE A 1 164 ? 9.281 5.774 -4.832 1.00 88.12 164 ILE A CA 1
ATOM 1247 C C . ILE A 1 164 ? 10.661 5.119 -4.739 1.00 88.12 164 ILE A C 1
ATOM 1249 O O . ILE A 1 164 ? 11.564 5.476 -5.495 1.00 88.12 164 ILE A O 1
ATOM 1253 N N . VAL A 1 165 ? 10.838 4.161 -3.822 1.00 88.88 165 VAL A N 1
ATOM 1254 C CA . VAL A 1 165 ? 12.120 3.459 -3.636 1.00 88.88 165 VAL A CA 1
ATOM 1255 C C . VAL A 1 165 ? 12.465 2.636 -4.877 1.00 88.88 165 VAL A C 1
ATOM 1257 O O . VAL A 1 165 ? 13.606 2.672 -5.351 1.00 88.88 165 VAL A O 1
ATOM 1260 N N . SER A 1 166 ? 11.476 1.932 -5.427 1.00 89.44 166 SER A N 1
ATOM 1261 C CA . SER A 1 166 ? 11.631 1.109 -6.625 1.00 89.44 166 SER A CA 1
ATOM 1262 C C . SER A 1 166 ? 11.881 1.965 -7.870 1.00 89.44 166 SER A C 1
ATOM 1264 O O . SER A 1 166 ? 12.789 1.662 -8.638 1.00 89.44 166 SER A O 1
ATOM 1266 N N . ALA A 1 167 ? 11.168 3.081 -8.040 1.00 89.69 167 ALA A N 1
ATOM 1267 C CA . ALA A 1 167 ? 11.315 4.000 -9.166 1.00 89.69 167 ALA A CA 1
ATOM 1268 C C . ALA A 1 167 ? 12.704 4.626 -9.190 1.00 89.69 167 ALA A C 1
ATOM 1270 O O . ALA A 1 167 ? 13.373 4.581 -10.219 1.00 89.69 167 ALA A O 1
ATOM 1271 N N . ILE A 1 168 ? 13.183 5.133 -8.049 1.00 87.62 168 ILE A N 1
ATOM 1272 C CA . ILE A 1 168 ? 14.536 5.692 -7.945 1.00 87.62 168 ILE A CA 1
ATOM 1273 C C . ILE A 1 168 ? 15.571 4.626 -8.311 1.00 87.62 168 ILE A C 1
ATOM 1275 O O . ILE A 1 168 ? 16.466 4.887 -9.115 1.00 87.62 168 ILE A O 1
ATOM 1279 N N . SER A 1 169 ? 15.433 3.419 -7.763 1.00 87.00 169 SER A N 1
ATOM 1280 C CA . SER A 1 169 ? 16.393 2.334 -7.968 1.00 87.00 169 SER A CA 1
ATOM 1281 C C . SER A 1 169 ? 16.424 1.867 -9.427 1.00 87.00 169 SER A C 1
ATOM 1283 O O . SER A 1 169 ? 17.491 1.801 -10.031 1.00 87.00 169 SER A O 1
ATOM 1285 N N . LEU A 1 170 ? 15.261 1.613 -10.031 1.00 85.88 170 LEU A N 1
ATOM 1286 C CA . LEU A 1 170 ? 15.145 1.138 -11.410 1.00 85.88 170 LEU A CA 1
ATOM 1287 C C . LEU A 1 170 ? 15.516 2.220 -12.438 1.00 85.88 170 LEU A C 1
ATOM 1289 O O . LEU A 1 170 ? 16.201 1.925 -13.418 1.00 85.88 170 LEU A O 1
ATOM 1293 N N . MET A 1 171 ? 15.144 3.484 -12.209 1.00 85.31 171 MET A N 1
ATOM 1294 C CA . MET A 1 171 ? 15.540 4.592 -13.090 1.00 85.31 171 MET A CA 1
ATOM 1295 C C . MET A 1 171 ? 17.039 4.896 -13.009 1.00 85.31 171 MET A C 1
ATOM 1297 O O . MET A 1 171 ? 17.637 5.244 -14.027 1.00 85.31 171 MET A O 1
ATOM 1301 N N . THR A 1 172 ? 17.666 4.729 -11.837 1.00 85.69 172 THR A N 1
ATOM 1302 C CA . THR A 1 172 ? 19.128 4.880 -11.675 1.00 85.69 172 THR A CA 1
ATOM 1303 C C . THR A 1 172 ? 19.895 3.880 -12.542 1.00 85.69 172 THR A C 1
ATOM 1305 O O . THR A 1 172 ? 20.987 4.174 -13.018 1.00 85.69 172 THR A O 1
ATOM 1308 N N . LEU A 1 173 ? 19.295 2.723 -12.822 1.00 82.69 173 LEU A N 1
ATOM 1309 C CA . LEU A 1 173 ? 19.861 1.690 -13.689 1.00 82.69 173 LEU A CA 1
ATOM 1310 C C . LEU A 1 173 ? 19.610 1.944 -15.182 1.00 82.69 173 LEU A C 1
ATOM 1312 O O . LEU A 1 173 ? 19.946 1.111 -16.018 1.00 82.69 173 LEU A O 1
ATOM 1316 N N . GLY A 1 174 ? 19.028 3.094 -15.529 1.00 81.88 174 GLY A N 1
ATOM 1317 C CA . GLY A 1 174 ? 18.848 3.538 -16.908 1.00 81.88 174 GLY A CA 1
ATOM 1318 C C . GLY A 1 174 ? 17.580 3.029 -17.595 1.00 81.88 174 GLY A C 1
ATOM 1319 O O . GLY A 1 174 ? 17.364 3.375 -18.759 1.00 81.88 174 GLY A O 1
ATOM 1320 N N . LEU A 1 175 ? 16.728 2.272 -16.894 1.00 83.56 175 LEU A N 1
ATOM 1321 C CA . LEU A 1 175 ? 15.453 1.785 -17.426 1.00 83.56 175 LEU A CA 1
ATOM 1322 C C . LEU A 1 175 ? 14.534 2.954 -17.819 1.00 83.56 175 LEU A C 1
ATOM 1324 O O . LEU A 1 175 ? 14.587 4.042 -17.231 1.00 83.56 175 LEU A O 1
ATOM 1328 N N . ASN A 1 176 ? 13.715 2.761 -18.857 1.00 85.88 176 ASN A N 1
ATOM 1329 C CA . ASN A 1 176 ? 12.826 3.823 -19.317 1.00 85.88 176 ASN A CA 1
ATOM 1330 C C . ASN A 1 176 ? 11.660 4.023 -18.318 1.00 85.88 176 ASN A C 1
ATOM 1332 O O . ASN A 1 176 ? 11.248 3.078 -17.645 1.00 85.88 176 ASN A O 1
ATOM 1336 N N . PRO A 1 177 ? 11.111 5.245 -18.182 1.00 87.31 177 PRO A N 1
ATOM 1337 C CA . PRO A 1 177 ? 10.063 5.512 -17.193 1.00 87.31 177 PRO A CA 1
ATOM 1338 C C . PRO A 1 177 ? 8.817 4.628 -17.334 1.00 87.31 177 PRO A C 1
ATOM 1340 O O . PRO A 1 177 ? 8.245 4.217 -16.328 1.00 87.31 177 PRO A O 1
ATOM 1343 N N . ALA A 1 178 ? 8.426 4.301 -18.570 1.00 87.69 178 ALA A N 1
ATOM 1344 C CA . ALA A 1 178 ? 7.269 3.454 -18.841 1.00 87.69 178 ALA A CA 1
ATOM 1345 C C . ALA A 1 178 ? 7.470 2.015 -18.329 1.00 87.69 178 ALA A C 1
ATOM 1347 O O . ALA A 1 178 ? 6.602 1.501 -17.628 1.00 87.69 178 ALA A O 1
ATOM 1348 N N . SER A 1 179 ? 8.625 1.383 -18.586 1.00 85.69 179 SER A N 1
ATOM 1349 C CA . SER A 1 179 ? 8.916 0.029 -18.094 1.00 85.69 179 SER A CA 1
ATOM 1350 C C . SER A 1 179 ? 9.070 -0.001 -16.581 1.00 85.69 179 SER A C 1
ATOM 1352 O O . SER A 1 179 ? 8.657 -0.967 -15.941 1.00 85.69 179 SER A O 1
ATOM 1354 N N . VAL A 1 180 ? 9.674 1.045 -16.004 1.00 88.38 180 VAL A N 1
ATOM 1355 C CA . VAL A 1 180 ? 9.800 1.188 -14.550 1.00 88.38 180 VAL A CA 1
ATOM 1356 C C . VAL A 1 180 ? 8.419 1.246 -13.913 1.00 88.38 180 VAL A C 1
ATOM 1358 O O . VAL A 1 180 ? 8.140 0.454 -13.017 1.00 88.38 180 VAL A O 1
ATOM 1361 N N . SER A 1 181 ? 7.546 2.125 -14.409 1.00 89.75 181 SER A N 1
ATOM 1362 C CA . SER A 1 181 ? 6.180 2.246 -13.905 1.00 89.75 181 SER A CA 1
ATOM 1363 C C . SER A 1 181 ? 5.407 0.935 -14.062 1.00 89.75 181 SER A C 1
ATOM 1365 O O . SER A 1 181 ? 4.880 0.434 -13.073 1.00 89.75 181 SER A O 1
ATOM 1367 N N . ALA A 1 182 ? 5.417 0.307 -15.241 1.00 88.19 182 ALA A N 1
ATOM 1368 C CA . ALA A 1 182 ? 4.728 -0.968 -15.457 1.00 88.19 182 ALA A CA 1
ATOM 1369 C C . ALA A 1 182 ? 5.214 -2.069 -14.493 1.00 88.19 182 ALA A C 1
ATOM 1371 O O . ALA A 1 182 ? 4.407 -2.774 -13.888 1.00 88.19 182 ALA A O 1
ATOM 1372 N N . SER A 1 183 ? 6.531 -2.178 -14.285 1.00 88.25 183 SER A N 1
ATOM 1373 C CA . SER A 1 183 ? 7.120 -3.173 -13.374 1.00 88.25 183 SER A CA 1
ATOM 1374 C C . SER A 1 183 ? 6.717 -2.934 -11.917 1.00 88.25 183 SER A C 1
ATOM 1376 O O . SER A 1 183 ? 6.390 -3.883 -11.205 1.00 88.25 183 SER A O 1
ATOM 1378 N N . ILE A 1 184 ? 6.725 -1.670 -11.482 1.00 90.88 184 ILE A N 1
ATOM 1379 C CA . ILE A 1 184 ? 6.343 -1.265 -10.125 1.00 90.88 184 ILE A CA 1
ATOM 1380 C C . ILE A 1 184 ? 4.877 -1.583 -9.869 1.00 90.88 184 ILE A C 1
ATOM 1382 O O . ILE A 1 184 ? 4.595 -2.333 -8.942 1.00 90.88 184 ILE A O 1
ATOM 1386 N N . HIS A 1 185 ? 3.963 -1.100 -10.712 1.00 91.69 185 HIS A N 1
ATOM 1387 C CA . HIS A 1 185 ? 2.529 -1.296 -10.488 1.00 91.69 185 HIS A CA 1
ATOM 1388 C C . HIS A 1 185 ? 2.129 -2.770 -10.614 1.00 91.69 185 HIS A C 1
ATOM 1390 O O . HIS A 1 185 ? 1.281 -3.239 -9.857 1.00 91.69 185 HIS A O 1
ATOM 1396 N N . THR A 1 186 ? 2.792 -3.539 -11.487 1.00 89.44 186 THR A N 1
ATOM 1397 C CA . THR A 1 186 ? 2.594 -4.997 -11.552 1.00 89.44 186 THR A CA 1
ATOM 1398 C C . THR A 1 186 ? 2.979 -5.670 -10.234 1.00 89.44 186 THR A C 1
ATOM 1400 O O . THR A 1 186 ? 2.247 -6.523 -9.732 1.00 89.44 186 THR A O 1
ATOM 1403 N N . ALA A 1 187 ? 4.117 -5.299 -9.644 1.00 88.06 187 ALA A N 1
ATOM 1404 C CA . ALA A 1 187 ? 4.562 -5.871 -8.377 1.00 88.06 187 ALA A CA 1
ATOM 1405 C C . ALA A 1 187 ? 3.722 -5.377 -7.182 1.00 88.06 187 ALA A C 1
ATOM 1407 O O . ALA A 1 187 ? 3.320 -6.186 -6.338 1.00 88.06 187 ALA A O 1
ATOM 1408 N N . GLU A 1 188 ? 3.398 -4.082 -7.133 1.00 88.94 188 GLU A N 1
ATOM 1409 C CA . GLU A 1 188 ? 2.538 -3.483 -6.109 1.00 88.94 188 GLU A CA 1
ATOM 1410 C C . GLU A 1 188 ? 1.138 -4.073 -6.138 1.00 88.94 188 GLU A C 1
ATOM 1412 O O . GLU A 1 188 ? 0.573 -4.285 -5.074 1.00 88.94 188 GLU A O 1
ATOM 1417 N N . MET A 1 189 ? 0.586 -4.423 -7.301 1.00 89.19 189 MET A N 1
ATOM 1418 C CA . MET A 1 189 ? -0.704 -5.107 -7.385 1.00 89.19 189 MET A CA 1
ATOM 1419 C C . MET A 1 189 ? -0.712 -6.372 -6.518 1.00 89.19 189 MET A C 1
ATOM 1421 O O . MET A 1 189 ? -1.606 -6.573 -5.698 1.00 89.19 189 MET A O 1
ATOM 1425 N N . PHE A 1 190 ? 0.307 -7.223 -6.616 1.00 86.94 190 PHE A N 1
ATOM 1426 C CA . PHE A 1 190 ? 0.360 -8.421 -5.776 1.00 86.94 190 PHE A CA 1
ATOM 1427 C C . PHE A 1 190 ? 0.640 -8.088 -4.311 1.00 86.94 190 PHE A C 1
ATOM 1429 O O . PHE A 1 190 ? 0.009 -8.650 -3.410 1.00 86.94 190 PHE A O 1
ATOM 1436 N N . ALA A 1 191 ? 1.570 -7.171 -4.060 1.00 86.62 191 ALA A N 1
ATOM 1437 C CA . ALA A 1 191 ? 2.024 -6.879 -2.712 1.00 86.62 191 ALA A CA 1
ATOM 1438 C C . ALA A 1 191 ? 0.977 -6.103 -1.883 1.00 86.62 191 ALA A C 1
ATOM 1440 O O . ALA A 1 191 ? 0.662 -6.495 -0.755 1.00 86.62 191 ALA A O 1
ATOM 1441 N N . SER A 1 192 ? 0.351 -5.079 -2.469 1.00 88.06 192 SER A N 1
ATOM 1442 C CA . SER A 1 192 ? -0.790 -4.344 -1.903 1.00 88.06 192 SER A CA 1
ATOM 1443 C C . SER A 1 192 ? -2.050 -5.208 -1.835 1.00 88.06 192 SER A C 1
ATOM 1445 O O . SER A 1 192 ? -2.798 -5.111 -0.865 1.00 88.06 192 SER A O 1
ATOM 1447 N N . GLY A 1 193 ? -2.258 -6.134 -2.780 1.00 88.19 193 GLY A N 1
ATOM 1448 C CA . GLY A 1 193 ? -3.325 -7.133 -2.698 1.00 88.19 193 GLY A CA 1
ATOM 1449 C C . GLY A 1 193 ? -3.185 -8.019 -1.456 1.00 88.19 193 GLY A C 1
ATOM 1450 O O . GLY A 1 193 ? -4.137 -8.177 -0.686 1.00 88.19 193 GLY A O 1
ATOM 1451 N N . ALA A 1 194 ? -1.980 -8.540 -1.201 1.00 86.06 194 ALA A N 1
ATOM 1452 C CA . ALA A 1 194 ? -1.684 -9.332 -0.008 1.00 86.06 194 ALA A CA 1
ATOM 1453 C C . ALA A 1 194 ? -1.784 -8.503 1.289 1.00 86.06 194 ALA A C 1
ATOM 1455 O O . ALA A 1 194 ? -2.416 -8.936 2.258 1.00 86.06 194 ALA A O 1
ATOM 1456 N N . SER A 1 195 ? -1.202 -7.299 1.308 1.00 85.81 195 SER A N 1
ATOM 1457 C CA . SER A 1 195 ? -1.242 -6.382 2.456 1.00 85.81 195 SER A CA 1
ATOM 1458 C C . SER A 1 195 ? -2.673 -5.932 2.783 1.00 85.81 195 SER A C 1
ATOM 1460 O O . SER A 1 195 ? -3.150 -6.090 3.912 1.00 85.81 195 SER A O 1
ATOM 1462 N N . GLY A 1 196 ? -3.415 -5.469 1.777 1.00 86.69 196 GLY A N 1
ATOM 1463 C CA . GLY A 1 196 ? -4.807 -5.048 1.879 1.00 86.69 196 GLY A CA 1
ATOM 1464 C C . GLY A 1 196 ? -5.731 -6.179 2.327 1.00 86.69 196 GLY A C 1
ATOM 1465 O O . GLY A 1 196 ? -6.599 -5.959 3.176 1.00 86.69 196 GLY A O 1
ATOM 1466 N N . TYR A 1 197 ? -5.512 -7.406 1.841 1.00 86.38 197 TYR A N 1
ATOM 1467 C CA . TYR A 1 197 ? -6.241 -8.584 2.313 1.00 86.38 197 TYR A CA 1
ATOM 1468 C C . TYR A 1 197 ? -5.974 -8.877 3.797 1.00 86.38 197 TYR A C 1
ATOM 1470 O O . TYR A 1 197 ? -6.915 -9.104 4.563 1.00 86.38 197 TYR A O 1
ATOM 1478 N N . ASN A 1 198 ? -4.716 -8.810 4.239 1.00 82.25 198 ASN A N 1
ATOM 1479 C CA . ASN A 1 198 ? -4.372 -8.985 5.651 1.00 82.25 198 ASN A CA 1
ATOM 1480 C C . ASN A 1 198 ? -5.024 -7.902 6.523 1.00 82.25 198 ASN A C 1
ATOM 1482 O O . ASN A 1 198 ? -5.660 -8.215 7.529 1.00 82.25 198 ASN A O 1
ATOM 1486 N N . HIS A 1 199 ? -4.969 -6.634 6.111 1.00 83.38 199 HIS A N 1
ATOM 1487 C CA . HIS A 1 199 ? -5.661 -5.553 6.813 1.00 83.38 199 HIS A CA 1
ATOM 1488 C C . HIS A 1 199 ? -7.183 -5.732 6.841 1.00 83.38 199 HIS A C 1
ATOM 1490 O O . HIS A 1 199 ? -7.810 -5.433 7.861 1.00 83.38 199 HIS A O 1
ATOM 1496 N N . TYR A 1 200 ? -7.782 -6.242 5.764 1.00 84.31 200 TYR A N 1
ATOM 1497 C CA . TYR A 1 200 ? -9.198 -6.596 5.731 1.00 84.31 200 TYR A CA 1
ATOM 1498 C C . TYR A 1 200 ? -9.525 -7.691 6.753 1.00 84.31 200 TYR A C 1
ATOM 1500 O O . TYR A 1 200 ? -10.448 -7.516 7.550 1.00 84.31 200 TYR A O 1
ATOM 1508 N N . ARG A 1 201 ? -8.727 -8.767 6.795 1.00 80.81 201 ARG A N 1
ATOM 1509 C CA . ARG A 1 201 ? -8.867 -9.862 7.767 1.00 80.81 201 ARG A CA 1
ATOM 1510 C C . ARG A 1 201 ? -8.751 -9.374 9.214 1.00 80.81 201 ARG A C 1
ATOM 1512 O O . ARG A 1 201 ? -9.483 -9.851 10.072 1.00 80.81 201 ARG A O 1
ATOM 1519 N N . PHE A 1 202 ? -7.871 -8.412 9.483 1.00 79.19 202 PHE A N 1
ATOM 1520 C CA . PHE A 1 202 ? -7.708 -7.809 10.810 1.00 79.19 202 PHE A CA 1
ATOM 1521 C C . PHE A 1 202 ? -8.749 -6.723 11.141 1.00 79.19 202 PHE A C 1
ATOM 1523 O O . PHE A 1 202 ? -8.649 -6.079 12.181 1.00 79.19 202 PHE A O 1
ATOM 1530 N N . GLY A 1 203 ? -9.742 -6.480 10.276 1.00 79.75 203 GLY A N 1
ATOM 1531 C CA . GLY A 1 203 ? -10.785 -5.477 10.518 1.00 79.75 203 GLY A CA 1
ATOM 1532 C C . GLY A 1 203 ? -10.313 -4.023 10.382 1.00 79.75 203 GLY A C 1
ATOM 1533 O O . GLY A 1 203 ? -11.048 -3.101 10.729 1.00 79.75 203 GLY A O 1
ATOM 1534 N N . ASN A 1 204 ? -9.123 -3.794 9.823 1.00 84.50 204 ASN A N 1
ATOM 1535 C CA . ASN A 1 204 ? -8.516 -2.472 9.653 1.00 84.50 204 ASN A CA 1
ATOM 1536 C C . ASN A 1 204 ? -9.049 -1.708 8.420 1.00 84.50 204 ASN A C 1
ATOM 1538 O O . ASN A 1 204 ? -8.525 -0.656 8.068 1.00 84.50 204 ASN A O 1
ATOM 1542 N N . VAL A 1 205 ? -10.090 -2.195 7.738 1.00 87.81 205 VAL A N 1
ATOM 1543 C CA . VAL A 1 205 ? -10.629 -1.555 6.524 1.00 87.81 205 VAL A CA 1
ATOM 1544 C C . VAL A 1 205 ? -11.899 -0.764 6.826 1.00 87.81 205 VAL A C 1
ATOM 1546 O O . VAL A 1 205 ? -12.938 -1.302 7.217 1.00 87.81 205 VAL A O 1
ATOM 1549 N N . ASN A 1 206 ? -11.858 0.541 6.557 1.00 89.56 206 ASN A N 1
ATOM 1550 C CA . ASN A 1 206 ? -13.010 1.421 6.670 1.00 89.56 206 ASN A CA 1
ATOM 1551 C C . ASN A 1 206 ? -13.806 1.444 5.356 1.00 89.56 206 ASN A C 1
ATOM 1553 O O . ASN A 1 206 ? -13.458 2.146 4.409 1.00 89.56 206 ASN A O 1
ATOM 1557 N N . LYS A 1 207 ? -14.946 0.742 5.327 1.00 90.25 207 LYS A N 1
ATOM 1558 C CA . LYS A 1 207 ? -15.812 0.614 4.136 1.00 90.25 207 LYS A CA 1
ATOM 1559 C C . LYS A 1 207 ? -16.270 1.951 3.533 1.00 90.25 207 LYS A C 1
ATOM 1561 O O . LYS A 1 207 ? -16.470 2.033 2.325 1.00 90.25 207 LYS A O 1
ATOM 1566 N N . LYS A 1 208 ? -16.472 2.996 4.350 1.00 90.56 208 LYS A N 1
ATOM 1567 C CA . LYS A 1 208 ? -16.882 4.323 3.851 1.00 90.56 208 LYS A CA 1
ATOM 1568 C C . LYS A 1 208 ? -15.719 5.015 3.152 1.00 90.56 208 LYS A C 1
ATOM 1570 O O . LYS A 1 208 ? -15.899 5.550 2.067 1.00 90.56 208 LYS A O 1
ATOM 1575 N N . LEU A 1 209 ? -14.540 4.987 3.773 1.00 91.56 209 LEU A N 1
ATOM 1576 C CA . LEU A 1 209 ? -13.329 5.560 3.195 1.00 91.56 209 LEU A CA 1
ATOM 1577 C C . LEU A 1 209 ? -12.928 4.810 1.917 1.00 91.56 209 LEU A C 1
ATOM 1579 O O . LEU A 1 209 ? -12.670 5.459 0.914 1.00 91.56 209 LEU A O 1
ATOM 1583 N N . PHE A 1 210 ? -13.002 3.475 1.914 1.00 94.88 210 PHE A N 1
ATOM 1584 C CA . PHE A 1 210 ? -12.743 2.639 0.738 1.00 94.88 210 PHE A CA 1
ATOM 1585 C C . PHE A 1 210 ? -13.561 3.093 -0.481 1.00 94.88 210 PHE A C 1
ATOM 1587 O O . PHE A 1 210 ? -12.997 3.424 -1.519 1.00 94.88 210 PHE A O 1
ATOM 1594 N N . LYS A 1 211 ? -14.890 3.210 -0.332 1.00 94.75 211 LYS A N 1
ATOM 1595 C CA . LYS A 1 211 ? -15.791 3.637 -1.419 1.00 94.75 211 LYS A CA 1
ATOM 1596 C C . LYS A 1 211 ? -15.489 5.044 -1.942 1.00 94.75 211 LYS A C 1
ATOM 1598 O O . LYS A 1 211 ? -15.688 5.305 -3.121 1.00 94.75 211 LYS A O 1
ATOM 1603 N N . VAL A 1 212 ? -15.037 5.945 -1.068 1.00 94.75 212 VAL A N 1
ATOM 1604 C CA . VAL A 1 212 ? -14.692 7.328 -1.438 1.00 94.75 212 VAL A CA 1
ATOM 1605 C C . VAL A 1 212 ? -13.369 7.400 -2.203 1.00 94.75 212 VAL A C 1
ATOM 1607 O O . VAL A 1 212 ? -13.201 8.306 -3.012 1.00 94.75 212 VAL A O 1
ATOM 1610 N N . LEU A 1 213 ? -12.435 6.481 -1.945 1.00 96.44 213 LEU A N 1
ATOM 1611 C CA . LEU A 1 213 ? -11.100 6.504 -2.543 1.00 96.44 213 LEU A CA 1
ATOM 1612 C C . LEU A 1 213 ? -10.995 5.654 -3.816 1.00 96.44 213 LEU A C 1
ATOM 1614 O O . LEU A 1 213 ? -10.300 6.066 -4.737 1.00 96.44 213 LEU A O 1
ATOM 1618 N N . VAL A 1 214 ? -11.674 4.502 -3.885 1.00 96.94 214 VAL A N 1
ATOM 1619 C CA . VAL A 1 214 ? -11.411 3.493 -4.926 1.00 96.94 214 VAL A CA 1
ATOM 1620 C C . VAL A 1 214 ? -11.706 3.981 -6.344 1.00 96.94 214 VAL A C 1
ATOM 1622 O O . VAL A 1 214 ? -10.808 3.979 -7.175 1.00 96.94 214 VAL A O 1
ATOM 1625 N N . LEU A 1 215 ? -12.920 4.470 -6.625 1.00 96.81 215 LEU A N 1
ATOM 1626 C CA . LEU A 1 215 ? -13.278 4.905 -7.981 1.00 96.81 215 LEU A CA 1
ATOM 1627 C C . LEU A 1 215 ? -12.465 6.128 -8.434 1.00 96.81 215 LEU A C 1
ATOM 1629 O O . LEU A 1 215 ? -11.919 6.090 -9.537 1.00 96.81 215 LEU A O 1
ATOM 1633 N N . PRO A 1 216 ? -12.324 7.195 -7.618 1.00 97.56 216 PRO A N 1
ATOM 1634 C CA . PRO A 1 216 ? -11.523 8.343 -8.023 1.00 97.56 216 PRO A CA 1
ATOM 1635 C C . PRO A 1 216 ? -10.036 7.998 -8.169 1.00 97.56 216 PRO A C 1
ATOM 1637 O O . PRO A 1 216 ? -9.398 8.513 -9.084 1.00 97.56 216 PRO A O 1
ATOM 1640 N N . GLY A 1 217 ? -9.497 7.131 -7.303 1.00 97.56 217 GLY A N 1
ATOM 1641 C CA . GLY A 1 217 ? -8.115 6.655 -7.377 1.00 97.56 217 GLY A CA 1
ATOM 1642 C C . GLY A 1 217 ? -7.840 5.883 -8.662 1.00 97.56 217 GLY A C 1
ATOM 1643 O O . GLY A 1 217 ? -6.912 6.233 -9.384 1.00 97.56 217 GLY A O 1
ATOM 1644 N N . VAL A 1 218 ? -8.699 4.914 -8.994 1.00 97.94 218 VAL A N 1
ATOM 1645 C CA . VAL A 1 218 ? -8.617 4.140 -10.244 1.00 97.94 218 VAL A CA 1
ATOM 1646 C C . VAL A 1 218 ? -8.679 5.061 -11.464 1.00 97.94 218 VAL A C 1
ATOM 1648 O O . VAL A 1 218 ? -7.822 4.985 -12.339 1.00 97.94 218 VAL A O 1
ATOM 1651 N N . ALA A 1 219 ? -9.625 6.003 -11.504 1.00 97.94 219 ALA A N 1
ATOM 1652 C CA . ALA A 1 219 ? -9.716 6.960 -12.608 1.00 97.94 219 ALA A CA 1
ATOM 1653 C C . ALA A 1 219 ? -8.438 7.807 -12.762 1.00 97.94 219 ALA A C 1
ATOM 1655 O O . ALA A 1 219 ? -7.972 8.031 -13.878 1.00 97.94 219 ALA A O 1
ATOM 1656 N N . GLY A 1 220 ? -7.853 8.246 -11.642 1.00 97.69 220 GLY A N 1
ATOM 1657 C CA . GLY A 1 220 ? -6.572 8.950 -11.631 1.00 97.69 220 GLY A CA 1
ATOM 1658 C C . GLY A 1 220 ? -5.431 8.092 -12.175 1.00 97.69 220 GLY A C 1
ATOM 1659 O O . GLY A 1 220 ? -4.686 8.556 -13.032 1.00 97.69 220 GLY A O 1
ATOM 1660 N N . SER A 1 221 ? -5.337 6.839 -11.726 1.00 96.69 221 SER A N 1
ATOM 1661 C CA . SER A 1 221 ? -4.288 5.895 -12.135 1.00 96.69 221 SER A CA 1
ATOM 1662 C C . SER A 1 221 ? -4.305 5.593 -13.629 1.00 96.69 221 SER A C 1
ATOM 1664 O O . SER A 1 221 ? -3.279 5.713 -14.290 1.00 96.69 221 SER A O 1
ATOM 1666 N N . ILE A 1 222 ? -5.489 5.355 -14.202 1.00 96.81 222 ILE A N 1
ATOM 1667 C CA . ILE A 1 222 ? -5.654 5.137 -15.642 1.00 96.81 222 ILE A CA 1
ATOM 1668 C C . ILE A 1 222 ? -5.184 6.373 -16.415 1.00 96.81 222 ILE A C 1
ATOM 1670 O O . ILE A 1 222 ? -4.436 6.255 -17.382 1.00 96.81 222 ILE A O 1
ATOM 1674 N N . ALA A 1 223 ? -5.573 7.576 -15.981 1.00 97.19 223 ALA A N 1
ATOM 1675 C CA . ALA A 1 223 ? -5.134 8.810 -16.628 1.00 97.19 223 ALA A CA 1
ATOM 1676 C C . ALA A 1 223 ? -3.607 9.007 -16.539 1.00 97.19 223 ALA A C 1
ATOM 1678 O O . ALA A 1 223 ? -2.988 9.420 -17.521 1.00 97.19 223 ALA A O 1
ATOM 1679 N N . GLY A 1 224 ? -3.002 8.695 -15.389 1.00 95.06 224 GLY A N 1
ATOM 1680 C CA . GLY A 1 224 ? -1.554 8.773 -15.180 1.00 95.06 224 GLY A CA 1
ATOM 1681 C C . GLY A 1 224 ? -0.787 7.774 -16.042 1.00 95.06 224 GLY A C 1
ATOM 1682 O O . GLY A 1 224 ? 0.161 8.162 -16.724 1.00 95.06 224 GLY A O 1
ATOM 1683 N N . ALA A 1 225 ? -1.244 6.521 -16.077 1.00 93.62 225 ALA A N 1
ATOM 1684 C CA . ALA A 1 225 ? -0.670 5.451 -16.886 1.00 93.62 225 ALA A CA 1
ATOM 1685 C C . ALA A 1 225 ? -0.758 5.762 -18.385 1.00 93.62 225 ALA A C 1
ATOM 1687 O O . ALA A 1 225 ? 0.247 5.695 -19.087 1.00 93.62 225 ALA A O 1
ATOM 1688 N N . LEU A 1 226 ? -1.929 6.189 -18.875 1.00 93.62 226 LEU A N 1
ATOM 1689 C CA . LEU A 1 226 ? -2.118 6.556 -20.283 1.00 93.62 226 LEU A CA 1
ATOM 1690 C C . LEU A 1 226 ? -1.228 7.731 -20.697 1.00 93.62 226 LEU A C 1
ATOM 1692 O O . LEU A 1 226 ? -0.663 7.722 -21.792 1.00 93.62 226 LEU A O 1
ATOM 1696 N N . LEU A 1 227 ? -1.096 8.747 -19.840 1.00 92.88 227 LEU A N 1
ATOM 1697 C CA . LEU A 1 227 ? -0.233 9.889 -20.126 1.00 92.88 227 LEU A CA 1
ATOM 1698 C C . LEU A 1 227 ? 1.243 9.480 -20.136 1.00 92.88 227 LEU A C 1
ATOM 1700 O O . LEU A 1 227 ? 1.980 9.890 -21.033 1.00 92.88 227 LEU A O 1
ATOM 1704 N N . LEU A 1 228 ? 1.665 8.663 -19.168 1.00 91.06 228 LEU A N 1
ATOM 1705 C CA . LEU A 1 228 ? 3.031 8.160 -19.106 1.00 91.06 228 LEU A CA 1
ATOM 1706 C C . LEU A 1 228 ? 3.356 7.260 -20.297 1.00 91.06 228 LEU A C 1
ATOM 1708 O O . LEU A 1 228 ? 4.441 7.388 -20.849 1.00 91.06 228 LEU A O 1
ATOM 1712 N N . ALA A 1 229 ? 2.433 6.400 -20.725 1.00 88.06 229 ALA A N 1
ATOM 1713 C CA . ALA A 1 229 ? 2.624 5.538 -21.887 1.00 88.06 229 ALA A CA 1
ATOM 1714 C C . ALA A 1 229 ? 2.861 6.361 -23.163 1.00 88.06 229 ALA A C 1
ATOM 1716 O O . ALA A 1 229 ? 3.769 6.060 -23.927 1.00 88.06 229 ALA A O 1
ATOM 1717 N N . ARG A 1 230 ? 2.116 7.459 -23.361 1.00 87.69 230 ARG A N 1
ATOM 1718 C CA . ARG A 1 230 ? 2.310 8.334 -24.532 1.00 87.69 230 ARG A CA 1
ATOM 1719 C C . ARG A 1 230 ? 3.587 9.174 -24.446 1.00 87.69 230 ARG A C 1
ATOM 1721 O O . ARG A 1 230 ? 4.370 9.220 -25.388 1.00 87.69 230 ARG A O 1
ATOM 1728 N N . LEU A 1 231 ? 3.819 9.844 -23.314 1.00 86.12 231 LEU A N 1
ATOM 1729 C CA . LEU A 1 231 ? 4.987 10.722 -23.144 1.00 86.12 231 LEU A CA 1
ATOM 1730 C C . LEU A 1 231 ? 6.297 9.945 -22.966 1.00 86.12 231 LEU A C 1
ATOM 1732 O O . LEU A 1 231 ? 7.367 10.441 -23.316 1.00 86.12 231 LEU A O 1
ATOM 1736 N N . GLY A 1 232 ? 6.215 8.743 -22.402 1.00 75.94 232 GLY A N 1
ATOM 1737 C CA . GLY A 1 232 ? 7.335 7.853 -22.128 1.00 75.94 232 GLY A CA 1
ATOM 1738 C C . GLY A 1 232 ? 7.901 7.167 -23.365 1.00 75.94 232 GLY A C 1
ATOM 1739 O O . GLY A 1 232 ? 8.985 6.603 -23.266 1.00 75.94 232 GLY A O 1
ATOM 1740 N N . GLU A 1 233 ? 7.226 7.243 -24.512 1.00 75.50 233 GLU A N 1
ATOM 1741 C CA . GLU A 1 233 ? 7.774 6.800 -25.797 1.00 75.50 233 GLU A CA 1
ATOM 1742 C C . GLU A 1 233 ? 8.291 7.981 -26.625 1.00 75.50 233 GLU A C 1
ATOM 1744 O O . GLU A 1 233 ? 9.415 7.938 -27.121 1.00 75.50 233 GLU A O 1
ATOM 1749 N N . GLU A 1 234 ? 7.533 9.079 -26.707 1.00 77.88 234 GLU A N 1
ATOM 1750 C CA . GLU A 1 234 ? 7.878 10.204 -27.588 1.00 77.88 234 GLU A CA 1
ATOM 1751 C C . GLU A 1 234 ? 8.838 11.237 -26.960 1.00 77.88 234 GLU A C 1
ATOM 1753 O O . GLU A 1 234 ? 9.607 11.878 -27.673 1.00 77.88 234 GLU A O 1
ATOM 1758 N N . HIS A 1 235 ? 8.819 11.426 -25.632 1.00 83.06 235 HIS A N 1
ATOM 1759 C CA . HIS A 1 235 ? 9.451 12.578 -24.960 1.00 83.06 235 HIS A CA 1
ATOM 1760 C C . HIS A 1 235 ? 10.348 12.199 -23.764 1.00 83.06 235 HIS A C 1
ATOM 1762 O O . HIS A 1 235 ? 10.543 12.996 -22.839 1.00 83.06 235 HIS A O 1
ATOM 1768 N N . VAL A 1 236 ? 10.954 11.004 -23.781 1.00 79.44 236 VAL A N 1
ATOM 1769 C CA . VAL A 1 236 ? 11.789 10.466 -22.681 1.00 79.44 236 VAL A CA 1
ATOM 1770 C C . VAL A 1 236 ? 12.850 11.451 -22.180 1.00 79.44 236 VAL A C 1
ATOM 1772 O O . VAL A 1 236 ? 13.056 11.567 -20.970 1.00 79.44 236 VAL A O 1
ATOM 1775 N N . THR A 1 237 ? 13.513 12.170 -23.089 1.00 83.31 237 THR A N 1
ATOM 1776 C CA . THR A 1 237 ? 14.611 13.098 -22.768 1.00 83.31 237 THR A CA 1
ATOM 1777 C C . THR A 1 237 ? 14.170 14.229 -21.840 1.00 83.31 237 THR A C 1
ATOM 1779 O O . THR A 1 237 ? 14.903 14.584 -20.920 1.00 83.31 237 THR A O 1
ATOM 1782 N N . TYR A 1 238 ? 12.962 14.761 -22.035 1.00 85.44 238 TYR A N 1
ATOM 1783 C CA . TYR A 1 238 ? 12.398 15.813 -21.183 1.00 85.44 238 TYR A CA 1
ATOM 1784 C C . TYR A 1 238 ? 11.688 15.239 -19.959 1.00 85.44 238 TYR A C 1
ATOM 1786 O O . TYR A 1 238 ? 11.689 15.844 -18.889 1.00 85.44 238 TYR A O 1
ATOM 1794 N N . LEU A 1 239 ? 11.108 14.049 -20.095 1.00 85.19 239 LEU A N 1
ATOM 1795 C CA . LEU A 1 239 ? 10.351 13.410 -19.032 1.00 85.19 239 LEU A CA 1
ATOM 1796 C C . LEU A 1 239 ? 11.242 12.952 -17.866 1.00 85.19 239 LEU A C 1
ATOM 1798 O O . LEU A 1 239 ? 10.888 13.163 -16.707 1.00 85.19 239 LEU A O 1
ATOM 1802 N N . LYS A 1 240 ? 12.420 12.377 -18.150 1.00 84.50 240 LYS A N 1
ATOM 1803 C CA . LYS A 1 240 ? 13.373 11.907 -17.125 1.00 84.50 240 LYS A CA 1
ATOM 1804 C C . LYS A 1 240 ? 13.734 12.973 -16.073 1.00 84.50 240 LYS A C 1
ATOM 1806 O O . LYS A 1 240 ? 13.579 12.677 -14.888 1.00 84.50 240 LYS A O 1
ATOM 1811 N N . PRO A 1 241 ? 14.182 14.194 -16.432 1.00 87.81 241 PRO A N 1
ATOM 1812 C CA . PRO A 1 241 ? 14.506 15.216 -15.436 1.00 87.81 241 PRO A CA 1
ATOM 1813 C C . PRO A 1 241 ? 13.275 15.718 -14.667 1.00 87.81 241 PRO A C 1
ATOM 1815 O O . PRO A 1 241 ? 13.392 16.010 -13.478 1.00 87.81 241 PRO A O 1
ATOM 1818 N N . ILE A 1 242 ? 12.092 15.768 -15.292 1.00 88.81 242 ILE A N 1
ATOM 1819 C CA . ILE A 1 242 ? 10.839 16.140 -14.610 1.00 88.81 242 ILE A CA 1
ATOM 1820 C C . ILE A 1 242 ? 10.485 15.105 -13.537 1.00 88.81 242 ILE A C 1
ATOM 1822 O O . ILE A 1 242 ? 10.194 15.473 -12.398 1.00 88.81 242 ILE A O 1
ATOM 1826 N N . LEU A 1 243 ? 10.556 13.816 -13.877 1.00 87.69 243 LEU A N 1
ATOM 1827 C CA . LEU A 1 243 ? 10.314 12.723 -12.936 1.00 87.69 243 LEU A CA 1
ATOM 1828 C C . LEU A 1 243 ? 11.353 12.692 -11.813 1.00 87.69 243 LEU A C 1
ATOM 1830 O O . LEU A 1 243 ? 10.991 12.533 -10.650 1.00 87.69 243 LEU A O 1
ATOM 1834 N N . ALA A 1 244 ? 12.629 12.921 -12.128 1.00 87.19 244 ALA A N 1
ATOM 1835 C CA . ALA A 1 244 ? 13.681 13.018 -11.119 1.00 87.19 244 ALA A CA 1
ATOM 1836 C C . ALA A 1 244 ? 13.426 14.174 -10.136 1.00 87.19 244 ALA A C 1
ATOM 1838 O O . ALA A 1 244 ? 13.534 13.990 -8.923 1.00 87.19 244 ALA A O 1
ATOM 1839 N N . LEU A 1 245 ? 13.030 15.349 -10.638 1.00 89.88 245 LEU A N 1
ATOM 1840 C CA . LEU A 1 245 ? 12.672 16.494 -9.800 1.00 89.88 245 LEU A CA 1
ATOM 1841 C C . LEU A 1 245 ? 11.437 16.198 -8.936 1.00 89.88 245 LEU A C 1
ATOM 1843 O O . LEU A 1 245 ? 11.419 16.525 -7.750 1.00 89.88 245 LEU A O 1
ATOM 1847 N N . TYR A 1 246 ? 10.423 15.552 -9.510 1.00 88.88 246 TYR A N 1
ATOM 1848 C CA . TYR A 1 246 ? 9.237 15.101 -8.787 1.00 88.88 246 TYR A CA 1
ATOM 1849 C C . TYR A 1 246 ? 9.593 14.156 -7.627 1.00 88.88 246 TYR A C 1
ATOM 1851 O O . TYR A 1 246 ? 9.207 14.419 -6.484 1.00 88.88 246 TYR A O 1
ATOM 1859 N N . LEU A 1 247 ? 10.378 13.106 -7.894 1.00 87.44 247 LEU A N 1
ATOM 1860 C CA . LEU A 1 247 ? 10.819 12.137 -6.886 1.00 87.44 247 LEU A CA 1
ATOM 1861 C C . LEU A 1 247 ? 11.679 12.803 -5.806 1.00 87.44 247 LEU A C 1
ATOM 1863 O O . LEU A 1 247 ? 11.511 12.515 -4.620 1.00 87.44 247 LEU A O 1
ATOM 1867 N N . LEU A 1 248 ? 12.539 13.752 -6.188 1.00 88.56 248 LEU A N 1
ATOM 1868 C CA . LEU A 1 248 ? 13.332 14.543 -5.249 1.00 88.56 248 LEU A CA 1
ATOM 1869 C C . LEU A 1 248 ? 12.439 15.364 -4.306 1.00 88.56 248 LEU A C 1
ATOM 1871 O O . LEU A 1 248 ? 12.614 15.313 -3.087 1.00 88.56 248 LEU A O 1
ATOM 1875 N N . ILE A 1 249 ? 11.451 16.086 -4.845 1.00 88.69 249 ILE A N 1
ATOM 1876 C CA . ILE A 1 249 ? 10.490 16.864 -4.046 1.00 88.69 249 ILE A CA 1
ATOM 1877 C C . ILE A 1 249 ? 9.721 15.945 -3.089 1.00 88.69 249 ILE A C 1
ATOM 1879 O O . ILE A 1 249 ? 9.521 16.287 -1.918 1.00 88.69 249 ILE A O 1
ATOM 1883 N N . LEU A 1 250 ? 9.300 14.772 -3.564 1.00 85.75 250 LEU A N 1
ATOM 1884 C CA . LEU A 1 250 ? 8.556 13.807 -2.763 1.00 85.75 250 LEU A CA 1
ATOM 1885 C C . LEU A 1 250 ? 9.413 13.231 -1.627 1.00 85.75 250 LEU A C 1
ATOM 1887 O O . LEU A 1 250 ? 8.960 13.209 -0.481 1.00 85.75 250 LEU A O 1
ATOM 1891 N N . GLY A 1 251 ? 10.666 12.870 -1.913 1.00 84.38 251 GLY A N 1
ATOM 1892 C CA . GLY A 1 251 ? 11.646 12.425 -0.920 1.00 84.38 251 GLY A CA 1
ATOM 1893 C C . GLY A 1 251 ? 11.910 13.482 0.156 1.00 84.38 251 GLY A C 1
ATOM 1894 O O . GLY A 1 251 ? 11.785 13.198 1.350 1.00 84.38 251 GLY A O 1
ATOM 1895 N N . ILE A 1 252 ? 12.161 14.737 -0.245 1.00 86.06 252 ILE A N 1
ATOM 1896 C CA . ILE A 1 252 ? 12.339 15.866 0.688 1.00 86.06 252 ILE A CA 1
ATOM 1897 C C . ILE A 1 252 ? 11.099 16.041 1.571 1.00 86.06 252 ILE A C 1
ATOM 1899 O O . ILE A 1 252 ? 11.215 16.264 2.780 1.00 86.06 252 ILE A O 1
ATOM 1903 N N . ARG A 1 253 ? 9.897 15.924 0.997 1.00 83.31 253 ARG A N 1
ATOM 1904 C CA . ARG A 1 253 ? 8.632 16.053 1.730 1.00 83.31 253 ARG A CA 1
ATOM 1905 C C . ARG A 1 253 ? 8.440 14.934 2.758 1.00 83.31 253 ARG A C 1
ATOM 1907 O O . ARG A 1 253 ? 7.946 15.225 3.850 1.00 83.31 253 ARG A O 1
ATOM 1914 N N . ILE A 1 254 ? 8.824 13.695 2.441 1.00 81.38 254 ILE A N 1
ATOM 1915 C CA . ILE A 1 254 ? 8.784 12.558 3.377 1.00 81.38 254 ILE A CA 1
ATOM 1916 C C . ILE A 1 254 ? 9.736 12.815 4.554 1.00 81.38 254 ILE A C 1
ATOM 1918 O O . ILE A 1 254 ? 9.292 12.802 5.703 1.00 81.38 254 ILE A O 1
ATOM 1922 N N . ILE A 1 255 ? 11.002 13.157 4.282 1.00 83.06 255 ILE A N 1
ATOM 1923 C CA . ILE A 1 255 ? 12.015 13.445 5.317 1.00 83.06 255 ILE A CA 1
ATOM 1924 C C . ILE A 1 255 ? 11.577 14.624 6.198 1.00 83.06 255 ILE A C 1
ATOM 1926 O O . ILE A 1 255 ? 11.605 14.551 7.426 1.00 83.06 255 ILE A O 1
ATOM 1930 N N . SER A 1 256 ? 11.082 15.699 5.581 1.00 82.38 256 SER A N 1
ATOM 1931 C CA . SER A 1 256 ? 10.596 16.883 6.299 1.00 82.38 256 SER A CA 1
ATOM 1932 C C . SER A 1 256 ? 9.445 16.558 7.252 1.00 82.38 256 SER A C 1
ATOM 1934 O O . SER A 1 256 ? 9.343 17.147 8.330 1.00 82.38 256 SER A O 1
ATOM 1936 N N . LYS A 1 257 ? 8.555 15.638 6.861 1.00 74.69 257 LYS A N 1
ATOM 1937 C CA . LYS A 1 257 ? 7.462 15.175 7.722 1.00 74.69 257 LYS A CA 1
ATOM 1938 C C . LYS A 1 257 ? 7.944 14.253 8.838 1.00 74.69 257 LYS A C 1
ATOM 1940 O O . LYS A 1 257 ? 7.359 14.315 9.911 1.00 74.69 257 LYS A O 1
ATOM 1945 N N . ALA A 1 258 ? 8.980 13.449 8.606 1.00 77.00 258 ALA A N 1
ATOM 1946 C CA . ALA A 1 258 ? 9.558 12.581 9.630 1.00 77.00 258 ALA A CA 1
ATOM 1947 C C . ALA A 1 258 ? 10.205 13.383 10.775 1.00 77.00 258 ALA A C 1
ATOM 1949 O O . ALA A 1 258 ? 10.104 12.992 11.933 1.00 77.00 258 ALA A O 1
ATOM 1950 N N . ILE A 1 259 ? 10.819 14.531 10.462 1.00 81.88 259 ILE A N 1
ATOM 1951 C CA . ILE A 1 259 ? 11.508 15.381 11.449 1.00 81.88 259 ILE A CA 1
ATOM 1952 C C . ILE A 1 259 ? 10.533 16.312 12.194 1.00 81.88 259 ILE A C 1
ATOM 1954 O O . ILE A 1 259 ? 10.726 16.623 13.371 1.00 81.88 259 ILE A O 1
ATOM 1958 N N . LYS A 1 260 ? 9.468 16.789 11.537 1.00 76.50 260 LYS A N 1
ATOM 1959 C CA . LYS A 1 260 ? 8.510 17.717 12.161 1.00 76.50 260 LYS A CA 1
ATOM 1960 C C . LYS A 1 260 ? 7.568 16.994 13.127 1.00 76.50 260 LYS A C 1
ATOM 1962 O O . LYS A 1 260 ? 6.810 16.116 12.726 1.00 76.50 260 LYS A O 1
ATOM 1967 N N . LYS A 1 261 ? 7.512 17.459 14.383 1.00 60.91 261 LYS A N 1
ATOM 1968 C CA . LYS A 1 261 ? 6.527 17.008 15.380 1.00 60.91 261 LYS A CA 1
ATOM 1969 C C . LYS A 1 261 ? 5.111 17.314 14.870 1.00 60.91 261 LYS A C 1
ATOM 1971 O O . LYS A 1 261 ? 4.711 18.472 14.765 1.00 60.91 261 LYS A O 1
ATOM 1976 N N . GLN A 1 262 ? 4.371 16.276 14.487 1.00 62.59 262 GLN A N 1
ATOM 1977 C CA . GLN A 1 262 ? 3.018 16.403 13.944 1.00 62.59 262 GLN A CA 1
ATOM 1978 C C . GLN A 1 262 ? 2.031 16.772 15.057 1.00 62.59 262 GLN A C 1
ATOM 1980 O O . GLN A 1 262 ? 1.640 15.926 15.861 1.00 62.59 262 GLN A O 1
ATOM 1985 N N . THR A 1 263 ? 1.580 18.025 15.085 1.00 57.78 263 THR A N 1
ATOM 1986 C CA . THR A 1 263 ? 0.426 18.421 15.899 1.00 57.78 263 THR A CA 1
ATOM 1987 C C . THR A 1 263 ? -0.835 17.888 15.223 1.00 57.78 263 THR A C 1
ATOM 1989 O O . THR A 1 263 ? -1.301 18.443 14.228 1.00 57.78 263 THR A O 1
ATOM 1992 N N . GLN A 1 264 ? -1.366 16.776 15.735 1.00 59.31 264 GLN A N 1
ATOM 1993 C CA . GLN A 1 264 ? -2.571 16.123 15.222 1.00 59.31 264 GLN A CA 1
ATOM 1994 C C . GLN A 1 264 ? -3.793 17.035 15.413 1.00 59.31 264 GLN A C 1
ATOM 1996 O O . GLN A 1 264 ? -4.458 17.005 16.447 1.00 59.31 264 GLN A O 1
ATOM 2001 N N . GLN A 1 265 ? -4.103 17.867 14.418 1.00 59.97 265 GLN A N 1
ATOM 2002 C CA . GLN A 1 265 ? -5.372 18.589 14.379 1.00 59.97 265 GLN A CA 1
ATOM 2003 C C . GLN A 1 265 ? -6.406 17.720 13.664 1.00 59.97 265 GLN A C 1
ATOM 2005 O O . GLN A 1 265 ? -6.256 17.401 12.486 1.00 59.97 265 GLN A O 1
ATOM 2010 N N . ARG A 1 266 ? -7.485 17.357 14.367 1.00 59.06 266 ARG A N 1
ATOM 2011 C CA . ARG A 1 266 ? -8.629 16.635 13.790 1.00 59.06 266 ARG A CA 1
ATOM 2012 C C . ARG A 1 266 ? -9.383 17.543 12.815 1.00 59.06 266 ARG A C 1
ATOM 2014 O O . ARG A 1 266 ? -10.393 18.148 13.167 1.00 59.06 266 ARG A O 1
ATOM 2021 N N . LYS A 1 267 ? -8.893 17.658 11.581 1.00 66.38 267 LYS A N 1
ATOM 2022 C CA . LYS A 1 267 ? -9.579 18.362 10.492 1.00 66.38 267 LYS A CA 1
ATOM 2023 C C . LYS A 1 267 ? -10.266 17.352 9.584 1.00 66.38 267 LYS A C 1
ATOM 2025 O O . LYS A 1 267 ? -9.700 16.345 9.175 1.00 66.38 267 LYS A O 1
ATOM 2030 N N . LYS A 1 268 ? -11.530 17.611 9.249 1.00 65.06 268 LYS A N 1
ATOM 2031 C CA . LYS A 1 268 ? -12.276 16.751 8.327 1.00 65.06 268 LYS A CA 1
ATOM 2032 C C . LYS A 1 268 ? -11.711 16.930 6.917 1.00 65.06 268 LYS A C 1
ATOM 2034 O O . LYS A 1 268 ? -11.766 18.027 6.369 1.00 65.06 268 LYS A O 1
ATOM 2039 N N . VAL A 1 269 ? -11.219 15.850 6.313 1.00 67.25 269 VAL A N 1
ATOM 2040 C CA . VAL A 1 269 ? -10.849 15.844 4.891 1.00 67.25 269 VAL A CA 1
ATOM 2041 C C . VAL A 1 269 ? -12.127 15.982 4.071 1.00 67.25 269 VAL A C 1
ATOM 2043 O O . VAL A 1 269 ? -12.935 15.054 4.032 1.00 67.25 269 VAL A O 1
ATOM 2046 N N . LYS A 1 270 ? -12.344 17.159 3.478 1.00 69.38 270 LYS A N 1
ATOM 2047 C CA . LYS A 1 270 ? -13.559 17.456 2.706 1.00 69.38 270 LYS A CA 1
ATOM 2048 C C . LYS A 1 270 ? -13.538 16.805 1.314 1.00 69.38 270 LYS A C 1
ATOM 2050 O O . LYS A 1 270 ? -14.584 16.369 0.854 1.00 69.38 270 LYS A O 1
ATOM 2055 N N . ASN A 1 271 ? -12.355 16.634 0.710 1.00 84.94 271 ASN A N 1
ATOM 2056 C CA . ASN A 1 271 ? -12.208 16.214 -0.693 1.00 84.94 271 ASN A CA 1
ATOM 2057 C C . ASN A 1 271 ? -11.329 14.956 -0.844 1.00 84.94 271 ASN A C 1
ATOM 2059 O O . ASN A 1 271 ? -10.383 14.936 -1.627 1.00 84.94 271 ASN A O 1
ATOM 2063 N N . ALA A 1 272 ? -11.618 13.901 -0.077 1.00 87.56 272 ALA A N 1
ATOM 2064 C CA . ALA A 1 272 ? -10.821 12.669 -0.109 1.00 87.56 272 ALA A CA 1
ATOM 2065 C C . ALA A 1 272 ? -10.814 11.977 -1.491 1.00 87.56 272 ALA A C 1
ATOM 2067 O O . ALA A 1 272 ? -9.811 11.376 -1.849 1.00 87.56 272 ALA A O 1
ATOM 2068 N N . GLY A 1 273 ? -11.881 12.115 -2.288 1.00 92.50 273 GLY A N 1
ATOM 2069 C CA . GLY A 1 273 ? -11.916 11.595 -3.661 1.00 92.50 273 GLY A CA 1
ATOM 2070 C C . GLY A 1 273 ? -10.931 12.305 -4.596 1.00 92.50 273 GLY A C 1
ATOM 2071 O O . GLY A 1 273 ? -10.174 11.646 -5.291 1.00 92.50 273 GLY A O 1
ATOM 2072 N N . TRP A 1 274 ? -10.855 13.641 -4.549 1.00 94.62 274 TRP A N 1
ATOM 2073 C CA . TRP A 1 274 ? -9.871 14.396 -5.343 1.00 94.62 274 TRP A CA 1
ATOM 2074 C C . TRP A 1 274 ? -8.435 14.055 -4.943 1.00 94.62 274 TRP A C 1
ATOM 2076 O O . TRP A 1 274 ? -7.562 13.901 -5.791 1.00 94.62 274 TRP A O 1
ATOM 2086 N N . LEU A 1 275 ? -8.209 13.890 -3.636 1.00 94.06 275 LEU A N 1
ATOM 2087 C CA . LEU A 1 275 ? -6.933 13.427 -3.108 1.00 94.06 275 LEU A CA 1
ATOM 2088 C C . LEU A 1 275 ? -6.561 12.047 -3.671 1.00 94.06 275 LEU A C 1
ATOM 2090 O O . LEU A 1 275 ? -5.409 11.854 -4.039 1.00 94.06 275 LEU A O 1
ATOM 2094 N N . ALA A 1 276 ? -7.521 11.120 -3.758 1.00 95.81 276 ALA A N 1
ATOM 2095 C CA . ALA A 1 276 ? -7.307 9.803 -4.349 1.00 95.81 276 ALA A CA 1
ATOM 2096 C C . ALA A 1 276 ? -7.006 9.889 -5.847 1.00 95.81 276 ALA A C 1
ATOM 2098 O O . ALA A 1 276 ? -6.048 9.276 -6.292 1.00 95.81 276 ALA A O 1
ATOM 2099 N N . SER A 1 277 ? -7.753 10.683 -6.620 1.00 96.94 277 SER A N 1
ATOM 2100 C CA . SER A 1 277 ? -7.475 10.864 -8.052 1.00 96.94 277 SER A CA 1
ATOM 2101 C C . SER A 1 277 ? -6.092 11.447 -8.310 1.00 96.94 277 SER A C 1
ATOM 2103 O O . SER A 1 277 ? -5.350 10.916 -9.128 1.00 96.94 277 SER A O 1
ATOM 2105 N N . ALA A 1 278 ? -5.717 12.503 -7.585 1.00 95.88 278 ALA A N 1
ATOM 2106 C CA . ALA A 1 278 ? -4.381 13.082 -7.691 1.00 95.88 278 ALA A CA 1
ATOM 2107 C C . ALA A 1 278 ? -3.297 12.091 -7.238 1.00 95.88 278 ALA A C 1
ATOM 2109 O O . ALA A 1 278 ? -2.244 12.013 -7.860 1.00 95.88 278 ALA A O 1
ATOM 2110 N N . GLY A 1 279 ? -3.572 11.324 -6.177 1.00 94.38 279 GLY A N 1
ATOM 2111 C CA . GLY A 1 279 ? -2.714 10.243 -5.698 1.00 94.38 279 GLY A CA 1
ATOM 2112 C C . GLY A 1 279 ? -2.461 9.203 -6.777 1.00 94.38 279 GLY A C 1
ATOM 2113 O O . GLY A 1 279 ? -1.314 9.026 -7.154 1.00 94.38 279 GLY A O 1
ATOM 2114 N N . GLY A 1 280 ? -3.520 8.583 -7.303 1.00 96.12 280 GLY A N 1
ATOM 2115 C CA . GLY A 1 280 ? -3.426 7.527 -8.312 1.00 96.12 280 GLY A CA 1
ATOM 2116 C C . GLY A 1 280 ? -2.782 8.010 -9.608 1.00 96.12 280 GLY A C 1
ATOM 2117 O O . GLY A 1 280 ? -1.943 7.319 -10.162 1.00 96.12 280 GLY A O 1
ATOM 2118 N N . PHE A 1 281 ? -3.092 9.233 -10.053 1.00 96.44 281 PHE A N 1
ATOM 2119 C CA . PHE A 1 281 ? -2.431 9.824 -11.221 1.00 96.44 281 PHE A CA 1
ATOM 2120 C C . PHE A 1 281 ? -0.917 9.933 -11.031 1.00 96.44 281 PHE A C 1
ATOM 2122 O O . PHE A 1 281 ? -0.151 9.519 -11.897 1.00 96.44 281 PHE A O 1
ATOM 2129 N N . LEU A 1 282 ? -0.487 10.504 -9.903 1.00 93.00 282 LEU A N 1
ATOM 2130 C CA . LEU A 1 282 ? 0.931 10.694 -9.611 1.00 93.00 282 LEU A CA 1
ATOM 2131 C C . LEU A 1 282 ? 1.654 9.369 -9.365 1.00 93.00 282 LEU A C 1
ATOM 2133 O O . LEU A 1 282 ? 2.833 9.268 -9.685 1.00 93.00 282 LEU A O 1
ATOM 2137 N N . ASP A 1 283 ? 0.952 8.375 -8.829 1.00 93.62 283 ASP A N 1
ATOM 2138 C CA . ASP A 1 283 ? 1.452 7.016 -8.654 1.00 93.62 283 ASP A CA 1
ATOM 2139 C C . ASP A 1 283 ? 1.813 6.398 -10.006 1.00 93.62 283 ASP A C 1
ATOM 2141 O O . ASP A 1 283 ? 2.988 6.171 -10.287 1.00 93.62 283 ASP A O 1
ATOM 2145 N N . SER A 1 284 ? 0.832 6.306 -10.907 1.00 92.62 284 SER A N 1
ATOM 2146 C CA . SER A 1 284 ? 0.998 5.699 -12.229 1.00 92.62 284 SER A CA 1
ATOM 2147 C C . SER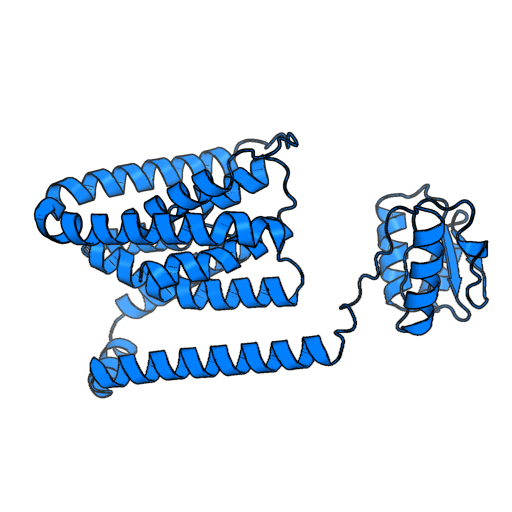 A 1 284 ? 1.936 6.475 -13.146 1.00 92.62 284 SER A C 1
ATOM 2149 O O . SER A 1 284 ? 2.682 5.879 -13.922 1.00 92.62 284 SER A O 1
ATOM 2151 N N . PHE A 1 285 ? 1.940 7.807 -13.046 1.00 91.75 285 PHE A N 1
ATOM 2152 C CA . PHE A 1 285 ? 2.810 8.661 -13.852 1.00 91.75 285 PHE A CA 1
ATOM 2153 C C . PHE A 1 285 ? 4.252 8.712 -13.331 1.00 91.75 285 PHE A C 1
ATOM 2155 O O . PHE A 1 285 ? 5.202 8.720 -14.112 1.00 91.75 285 PHE A O 1
ATOM 2162 N N . GLY A 1 286 ? 4.419 8.799 -12.011 1.00 84.75 286 GLY A N 1
ATOM 2163 C CA . GLY A 1 286 ? 5.708 9.010 -11.356 1.00 84.75 286 GLY A CA 1
ATOM 2164 C C . GLY A 1 286 ? 6.398 7.739 -10.875 1.00 84.75 286 GLY A C 1
ATOM 2165 O O . GLY A 1 286 ? 7.535 7.813 -10.413 1.00 84.75 286 GLY A O 1
ATOM 2166 N N . GLY A 1 287 ? 5.711 6.596 -10.952 1.00 83.38 287 GLY A N 1
ATOM 2167 C CA . GLY A 1 287 ? 6.130 5.351 -10.319 1.00 83.38 287 GLY A CA 1
ATOM 2168 C C . GLY A 1 287 ? 6.029 5.404 -8.796 1.00 83.38 287 GLY A C 1
ATOM 2169 O O . GLY A 1 287 ? 6.730 4.651 -8.142 1.00 83.38 287 GLY A O 1
ATOM 2170 N N . GLY A 1 288 ? 5.242 6.319 -8.222 1.00 83.25 288 GLY A N 1
ATOM 2171 C CA . GLY A 1 288 ? 5.069 6.427 -6.774 1.00 83.25 288 GLY A CA 1
ATOM 2172 C C . GLY A 1 288 ? 4.593 7.804 -6.321 1.00 83.25 288 GLY A C 1
ATOM 2173 O O . GLY A 1 288 ? 5.307 8.788 -6.463 1.00 83.25 288 GLY A O 1
ATOM 2174 N N . GLY A 1 289 ? 3.413 7.866 -5.707 1.00 86.75 289 GLY A N 1
ATOM 2175 C CA . GLY A 1 289 ? 2.768 9.105 -5.259 1.00 86.75 289 GLY A CA 1
ATOM 2176 C C . GLY A 1 289 ? 1.570 8.890 -4.332 1.00 86.75 289 GLY A C 1
ATOM 2177 O O . GLY A 1 289 ? 1.229 9.789 -3.550 1.00 86.75 289 GLY A O 1
ATOM 2178 N N . TRP A 1 290 ? 0.977 7.695 -4.354 1.00 91.81 290 TRP A N 1
ATOM 2179 C CA . TRP A 1 290 ? -0.194 7.335 -3.566 1.00 91.81 290 TRP A CA 1
ATOM 2180 C C . TRP A 1 290 ? 0.049 7.478 -2.060 1.00 91.81 290 TRP A C 1
ATOM 2182 O O . TRP A 1 290 ? -0.623 8.270 -1.396 1.00 91.81 290 TRP A O 1
ATOM 2192 N N . GLY A 1 291 ? 1.072 6.821 -1.514 1.00 89.69 291 GLY A N 1
ATOM 2193 C CA . GLY A 1 291 ? 1.372 6.850 -0.078 1.00 89.69 291 GLY A CA 1
ATOM 2194 C C . GLY A 1 291 ? 1.636 8.253 0.512 1.00 89.69 291 GLY A C 1
ATOM 2195 O O . GLY A 1 291 ? 0.934 8.696 1.437 1.00 89.69 291 GLY A O 1
ATOM 2196 N N . PRO A 1 292 ? 2.614 9.032 0.006 1.00 88.25 292 PRO A N 1
ATOM 2197 C CA . PRO A 1 292 ? 2.932 10.342 0.588 1.00 88.25 292 PRO A CA 1
ATOM 2198 C C . PRO A 1 292 ? 1.865 11.418 0.363 1.00 88.25 292 PRO A C 1
ATOM 2200 O O . PRO A 1 292 ? 1.857 12.444 1.067 1.00 88.25 292 PRO A O 1
ATOM 2203 N N . LEU A 1 293 ? 0.981 11.228 -0.621 1.00 89.88 293 LEU A N 1
ATOM 2204 C CA . LEU A 1 293 ? -0.127 12.139 -0.866 1.00 89.88 293 LEU A CA 1
ATOM 2205 C C . LEU A 1 293 ? -1.384 11.704 -0.114 1.00 89.88 293 LEU A C 1
ATOM 2207 O O . LEU A 1 293 ? -1.910 12.500 0.661 1.00 89.88 293 LEU A O 1
ATOM 2211 N N . VAL A 1 294 ? -1.844 10.467 -0.279 1.00 91.88 294 VAL A N 1
ATOM 2212 C CA . VAL A 1 294 ? -3.098 9.955 0.287 1.00 91.88 294 VAL A CA 1
ATOM 2213 C C . VAL A 1 294 ? -2.916 9.553 1.750 1.00 91.88 294 VAL A C 1
ATOM 2215 O O . VAL A 1 294 ? -3.492 10.207 2.628 1.00 91.88 294 VAL A O 1
ATOM 2218 N N . THR A 1 295 ? -2.077 8.551 2.042 1.00 90.44 295 THR A N 1
ATOM 2219 C CA . THR A 1 295 ? -1.863 8.014 3.404 1.00 90.44 295 THR A CA 1
ATOM 2220 C C . THR A 1 295 ? -1.421 9.112 4.360 1.00 90.44 295 THR A C 1
ATOM 2222 O O . THR A 1 295 ? -2.073 9.387 5.372 1.00 90.44 295 THR A O 1
ATOM 2225 N N . SER A 1 296 ? -0.364 9.835 3.990 1.00 86.94 296 SER A N 1
ATOM 2226 C CA . SER A 1 296 ? 0.194 10.892 4.833 1.00 86.94 296 SER A CA 1
ATOM 2227 C C . SER A 1 296 ? -0.769 12.060 5.070 1.00 86.94 296 SER A C 1
ATOM 2229 O O . SER A 1 296 ? -0.681 12.717 6.106 1.00 86.94 296 SER A O 1
ATOM 2231 N N . THR A 1 297 ? -1.662 12.379 4.127 1.00 88.38 297 THR A N 1
ATOM 2232 C CA . THR A 1 297 ? -2.643 13.464 4.315 1.00 88.38 297 THR A CA 1
ATOM 2233 C C . THR A 1 297 ? -3.809 13.001 5.176 1.00 88.38 297 THR A C 1
ATOM 2235 O O . THR A 1 297 ? -4.285 13.763 6.014 1.00 88.38 297 THR A O 1
ATOM 2238 N N . LEU A 1 298 ? -4.267 11.760 5.019 1.00 88.50 298 LEU A N 1
ATOM 2239 C CA . LEU A 1 298 ? -5.328 11.202 5.855 1.00 88.50 298 LEU A CA 1
ATOM 2240 C C . LEU A 1 298 ? -4.876 11.072 7.318 1.00 88.50 298 LEU A C 1
ATOM 2242 O O . LEU A 1 298 ? -5.624 11.486 8.207 1.00 88.50 298 LEU A O 1
ATOM 2246 N N . ILE A 1 299 ? -3.650 10.591 7.559 1.00 86.88 299 ILE A N 1
ATOM 2247 C CA . ILE A 1 299 ? -3.057 10.506 8.904 1.00 86.88 299 ILE A CA 1
ATOM 2248 C C . ILE A 1 299 ? -2.855 11.903 9.500 1.00 86.88 299 ILE A C 1
ATOM 2250 O O . ILE A 1 299 ? -3.281 12.144 10.624 1.00 86.88 299 ILE A O 1
ATOM 2254 N N . ALA A 1 300 ? -2.289 12.853 8.745 1.00 81.56 300 ALA A N 1
ATOM 2255 C CA . ALA A 1 300 ? -2.063 14.220 9.235 1.00 81.56 300 ALA A CA 1
ATOM 2256 C C . ALA A 1 300 ? -3.359 14.969 9.607 1.00 81.56 300 ALA A C 1
ATOM 2258 O O . ALA A 1 300 ? -3.325 15.935 10.364 1.00 81.56 300 ALA A O 1
ATOM 2259 N N . ASN A 1 301 ? -4.507 14.531 9.084 1.00 80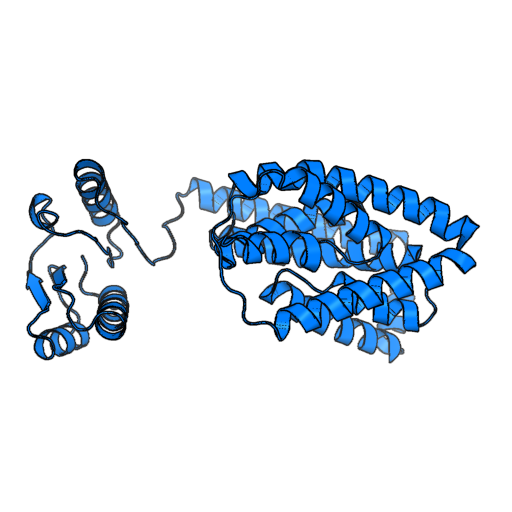.62 301 ASN A N 1
ATOM 2260 C CA . ASN A 1 301 ? -5.825 15.076 9.411 1.00 80.62 301 ASN A CA 1
ATOM 2261 C C . ASN A 1 301 ? -6.505 14.364 10.603 1.00 80.62 301 ASN A C 1
ATOM 2263 O O . ASN A 1 301 ? -7.701 14.549 10.843 1.00 80.62 301 ASN A O 1
ATOM 2267 N N . GLY A 1 302 ? -5.768 13.547 11.363 1.00 74.31 302 GLY A N 1
ATOM 2268 C CA . GLY A 1 302 ? -6.241 12.924 12.599 1.00 74.31 302 GLY A CA 1
ATOM 2269 C C . GLY A 1 302 ? -7.097 11.672 12.402 1.00 74.31 302 GLY A C 1
ATOM 2270 O O . GLY A 1 302 ? -7.845 11.297 13.308 1.00 74.31 302 GLY A O 1
ATOM 2271 N N . ARG A 1 303 ? -7.034 11.024 11.229 1.00 79.12 303 ARG A N 1
ATOM 2272 C CA . ARG A 1 303 ? -7.609 9.683 11.048 1.00 79.12 303 ARG A CA 1
ATOM 2273 C C . ARG A 1 303 ? -6.712 8.649 11.732 1.00 79.12 303 ARG A C 1
ATOM 2275 O O . ARG A 1 303 ? -5.493 8.736 11.670 1.00 79.12 303 ARG A O 1
ATOM 2282 N N . THR A 1 304 ? -7.331 7.655 12.358 1.00 82.56 304 THR A N 1
ATOM 2283 C CA . THR A 1 304 ? -6.659 6.538 13.038 1.00 82.56 304 THR A CA 1
ATOM 2284 C C . THR A 1 304 ? -5.747 5.762 12.069 1.00 82.56 304 THR A C 1
ATOM 2286 O O . THR A 1 304 ? -6.273 5.239 11.080 1.00 82.56 304 THR A O 1
ATOM 2289 N N . PRO A 1 305 ? -4.424 5.669 12.325 1.00 84.94 305 PRO A N 1
ATOM 2290 C CA . PRO A 1 305 ? -3.443 5.157 11.362 1.00 84.94 305 PRO A CA 1
ATOM 2291 C C . PRO A 1 305 ? -3.726 3.755 10.823 1.00 84.94 305 PRO A C 1
ATOM 2293 O O . PRO A 1 305 ? -3.746 3.578 9.611 1.00 84.94 305 PRO A O 1
ATOM 2296 N N . ASN A 1 306 ? -4.030 2.783 11.686 1.00 84.38 306 ASN A N 1
ATOM 2297 C CA . ASN A 1 306 ? -4.320 1.403 11.280 1.00 84.38 306 ASN A CA 1
ATOM 2298 C C . ASN A 1 306 ? -5.467 1.318 10.256 1.00 84.38 306 ASN A C 1
ATOM 2300 O O . ASN A 1 306 ? -5.357 0.600 9.265 1.00 84.38 306 ASN A O 1
ATOM 2304 N N . TYR A 1 307 ? -6.533 2.103 10.454 1.00 87.81 307 TYR A N 1
ATOM 2305 C CA . TYR A 1 307 ? -7.661 2.153 9.526 1.00 87.81 307 TYR A CA 1
ATOM 2306 C C . TYR A 1 307 ? -7.339 2.876 8.218 1.00 87.81 307 TYR A C 1
ATOM 2308 O O . TYR A 1 307 ? -7.908 2.542 7.178 1.00 87.81 307 TYR A O 1
ATOM 2316 N N . VAL A 1 308 ? -6.472 3.892 8.259 1.00 90.25 308 VAL A N 1
ATOM 2317 C CA . VAL A 1 308 ? -6.010 4.571 7.043 1.00 90.25 308 VAL A CA 1
ATOM 2318 C C . VAL A 1 308 ? -5.147 3.619 6.235 1.00 90.25 308 VAL A C 1
ATOM 2320 O O . VAL A 1 308 ? -5.508 3.343 5.100 1.00 90.25 308 VAL A O 1
ATOM 2323 N N . ILE A 1 309 ? -4.081 3.083 6.829 1.00 89.94 309 ILE A N 1
ATOM 2324 C CA . ILE A 1 309 ? -3.123 2.190 6.168 1.00 89.94 309 ILE A CA 1
ATOM 2325 C C . ILE A 1 309 ? -3.859 0.990 5.567 1.00 89.94 309 ILE A C 1
ATOM 2327 O O . ILE A 1 309 ? -3.745 0.743 4.371 1.00 89.94 309 ILE A O 1
ATOM 2331 N N . GLY A 1 310 ? -4.729 0.331 6.340 1.00 90.38 310 GLY A N 1
ATOM 2332 C CA . GLY A 1 310 ? -5.474 -0.821 5.841 1.00 90.38 310 GLY A CA 1
ATOM 2333 C C . GLY A 1 310 ? -6.452 -0.501 4.712 1.00 90.38 310 GLY A C 1
ATOM 2334 O O . GLY A 1 310 ? -6.569 -1.263 3.756 1.00 90.38 310 GLY A O 1
ATOM 2335 N N . THR A 1 311 ? -7.147 0.638 4.782 1.00 93.44 311 THR A N 1
ATOM 2336 C CA . THR A 1 311 ? -8.060 1.044 3.702 1.00 93.44 311 THR A CA 1
ATOM 2337 C C . THR A 1 311 ? -7.301 1.461 2.451 1.00 93.44 311 THR A C 1
ATOM 2339 O O . THR A 1 311 ? -7.722 1.135 1.348 1.00 93.44 311 THR A O 1
ATOM 2342 N N . VAL A 1 312 ? -6.221 2.217 2.624 1.00 93.25 312 VAL A N 1
ATOM 2343 C CA . VAL A 1 312 ? -5.448 2.794 1.529 1.00 93.25 312 VAL A CA 1
ATOM 2344 C C . VAL A 1 312 ? -4.668 1.707 0.793 1.00 93.25 312 VAL A C 1
ATOM 2346 O O . VAL A 1 312 ? -4.737 1.700 -0.428 1.00 93.25 312 VAL A O 1
ATOM 2349 N N . SER A 1 313 ? -4.076 0.739 1.501 1.00 91.62 313 SER A N 1
ATOM 2350 C CA . SER A 1 313 ? -3.413 -0.428 0.897 1.00 91.62 313 SER A CA 1
ATOM 2351 C C . SER A 1 313 ? -4.390 -1.309 0.105 1.00 91.62 313 SER A C 1
ATOM 2353 O O . SER A 1 313 ? -4.091 -1.753 -0.997 1.00 91.62 313 SER A O 1
ATOM 2355 N N . LEU A 1 314 ? -5.623 -1.499 0.597 1.00 93.38 314 LEU A N 1
ATOM 2356 C CA . LEU A 1 314 ? -6.641 -2.219 -0.176 1.00 93.38 314 LEU A CA 1
ATOM 2357 C C . LEU A 1 314 ? -7.094 -1.448 -1.427 1.00 93.38 314 LEU A C 1
ATOM 2359 O O . LEU A 1 314 ? -7.454 -2.064 -2.422 1.00 93.38 314 LEU A O 1
ATOM 2363 N N . VAL A 1 315 ? -7.140 -0.113 -1.383 1.00 95.75 315 VAL A N 1
ATOM 2364 C CA . VAL A 1 315 ? -7.470 0.701 -2.566 1.00 95.75 315 VAL A CA 1
ATOM 2365 C C . VAL A 1 315 ? -6.319 0.704 -3.568 1.00 95.75 315 VAL A C 1
ATOM 2367 O O . VAL A 1 315 ? -6.570 0.647 -4.768 1.00 95.75 315 VAL A O 1
ATOM 2370 N N . GLU A 1 316 ? -5.086 0.736 -3.074 1.00 93.94 316 GLU A N 1
ATOM 2371 C CA . GLU A 1 316 ? -3.856 0.692 -3.862 1.00 93.94 316 GLU A CA 1
ATOM 2372 C C . GLU A 1 316 ? -3.799 -0.543 -4.758 1.00 93.94 316 GLU A C 1
ATOM 2374 O O . GLU A 1 316 ? -3.443 -0.410 -5.920 1.00 93.94 316 GLU A O 1
ATOM 2379 N N . PHE A 1 317 ? -4.295 -1.698 -4.300 1.00 93.12 317 PHE A N 1
ATOM 2380 C CA . PHE A 1 317 ? -4.492 -2.873 -5.159 1.00 93.12 317 PHE A CA 1
ATOM 2381 C C . PHE A 1 317 ? -5.275 -2.549 -6.436 1.00 93.12 317 PHE A C 1
ATOM 2383 O O . PHE A 1 317 ? -4.865 -2.927 -7.524 1.00 93.12 317 PHE A O 1
ATOM 2390 N N . PHE A 1 318 ? -6.396 -1.833 -6.328 1.00 95.50 318 PHE A N 1
ATOM 2391 C CA . PHE A 1 318 ? -7.220 -1.500 -7.494 1.00 95.50 318 PHE A CA 1
ATOM 2392 C C . PHE A 1 318 ? -6.585 -0.414 -8.365 1.00 95.50 318 PHE A C 1
ATOM 2394 O O . PHE A 1 318 ? -6.730 -0.455 -9.582 1.00 95.50 318 PHE A O 1
ATOM 2401 N N . VAL A 1 319 ? -5.915 0.558 -7.742 1.00 95.44 319 VAL A N 1
ATOM 2402 C CA . VAL A 1 319 ? -5.170 1.632 -8.420 1.00 95.44 319 VAL A CA 1
ATOM 2403 C C . VAL A 1 319 ? -4.046 1.028 -9.261 1.00 95.44 319 VAL A C 1
ATOM 2405 O O . VAL A 1 319 ? -4.006 1.240 -10.466 1.00 95.44 319 VAL A O 1
ATOM 2408 N N . THR A 1 320 ? -3.201 0.209 -8.639 1.00 92.81 320 THR A N 1
ATOM 2409 C CA . THR A 1 320 ? -2.054 -0.453 -9.272 1.00 92.81 320 THR A CA 1
ATOM 2410 C C . THR A 1 320 ? -2.500 -1.478 -10.312 1.00 92.81 320 THR A C 1
ATOM 2412 O O . THR A 1 320 ? -1.956 -1.481 -11.410 1.00 92.81 320 THR A O 1
ATOM 2415 N N . PHE A 1 321 ? -3.554 -2.259 -10.040 1.00 93.00 321 PHE A N 1
ATOM 2416 C CA . PHE A 1 321 ? -4.179 -3.165 -11.015 1.00 93.00 321 PHE A CA 1
ATOM 2417 C C . PHE A 1 321 ? -4.653 -2.438 -12.278 1.00 93.00 321 PHE A C 1
ATOM 2419 O O . PHE A 1 321 ? -4.534 -2.965 -13.376 1.00 93.00 321 PHE A O 1
ATOM 2426 N N . ALA A 1 322 ? -5.234 -1.245 -12.132 1.00 93.50 322 ALA A N 1
ATOM 2427 C CA . ALA A 1 322 ? -5.768 -0.491 -13.262 1.00 93.50 322 ALA A CA 1
ATOM 2428 C C . ALA A 1 322 ? -4.688 0.223 -14.090 1.00 93.50 322 ALA A C 1
ATOM 2430 O O . ALA A 1 322 ? -4.969 0.627 -15.219 1.00 93.50 322 ALA A O 1
ATOM 2431 N N . SER A 1 323 ? -3.496 0.423 -13.525 1.00 90.81 323 SER A N 1
ATOM 2432 C CA . SER A 1 323 ? -2.375 1.098 -14.184 1.00 90.81 323 SER A CA 1
ATOM 2433 C C . SER A 1 323 ? -1.260 0.181 -14.679 1.00 90.81 323 SER A C 1
ATOM 2435 O O . SER A 1 323 ? -0.441 0.646 -15.470 1.00 90.81 323 SER A O 1
ATOM 2437 N N . ALA A 1 324 ? -1.186 -1.051 -14.168 1.00 85.38 324 ALA A N 1
ATOM 2438 C CA . ALA A 1 324 ? -0.258 -2.086 -14.623 1.00 85.38 324 ALA A CA 1
ATOM 2439 C C . ALA A 1 324 ? -0.624 -2.568 -16.034 1.00 85.38 324 ALA A C 1
ATOM 2441 O O . ALA A 1 324 ? 0.320 -2.749 -16.835 1.00 85.38 324 ALA A O 1
#